Protein AF-A0A6A6XLE5-F1 (afdb_monomer_lite)

pLDDT: mean 73.12, std 19.31, range [30.42, 97.62]

Structure (mmCIF, N/CA/C/O backbone):
data_AF-A0A6A6XLE5-F1
#
_entry.id   AF-A0A6A6XLE5-F1
#
loop_
_atom_site.group_PDB
_atom_site.id
_atom_site.type_symbol
_atom_site.label_atom_id
_atom_site.label_alt_id
_atom_site.label_comp_id
_atom_site.label_asym_id
_atom_site.label_entity_id
_atom_site.label_seq_id
_atom_site.pdbx_PDB_ins_code
_atom_site.Cartn_x
_atom_site.Cartn_y
_atom_site.Cartn_z
_atom_site.occupancy
_atom_site.B_iso_or_equiv
_atom_site.auth_seq_id
_atom_site.auth_comp_id
_atom_site.auth_asym_id
_atom_site.auth_atom_id
_atom_site.pdbx_PDB_model_num
ATOM 1 N N . MET A 1 1 ? -65.596 -8.738 33.526 1.00 37.44 1 MET A N 1
ATOM 2 C CA . MET A 1 1 ? -64.181 -9.160 33.514 1.00 37.44 1 MET A CA 1
ATOM 3 C C . MET A 1 1 ? -63.540 -8.524 32.294 1.00 37.44 1 MET A C 1
ATOM 5 O O . MET A 1 1 ? -63.890 -8.897 31.185 1.00 37.44 1 MET A O 1
ATOM 9 N N . VAL A 1 2 ? -62.736 -7.480 32.497 1.00 31.92 2 VAL A N 1
ATOM 10 C CA . VAL A 1 2 ? -62.046 -6.741 31.430 1.00 31.92 2 VAL A CA 1
ATOM 11 C C . VAL A 1 2 ? -60.587 -7.181 31.478 1.00 31.92 2 VAL A C 1
ATOM 13 O O . VAL A 1 2 ? -59.931 -6.985 32.496 1.00 31.92 2 VAL A O 1
ATOM 16 N N . ASN A 1 3 ? -60.117 -7.829 30.411 1.00 31.44 3 ASN A N 1
ATOM 17 C CA . ASN A 1 3 ? -58.717 -8.211 30.245 1.00 31.44 3 ASN A CA 1
ATOM 18 C C . ASN A 1 3 ? -57.918 -6.978 29.811 1.00 31.44 3 ASN A C 1
ATOM 20 O O . ASN A 1 3 ? -58.035 -6.525 28.674 1.00 31.44 3 ASN A O 1
ATOM 24 N N . THR A 1 4 ? -57.107 -6.439 30.715 1.00 33.34 4 THR A N 1
ATOM 25 C CA . THR A 1 4 ? -56.069 -5.456 30.403 1.00 33.34 4 THR A CA 1
ATOM 26 C C . THR A 1 4 ? -54.792 -6.187 30.001 1.00 33.34 4 THR A C 1
ATOM 28 O O . THR A 1 4 ? -54.193 -6.916 30.787 1.00 33.34 4 THR A O 1
ATOM 31 N N . THR A 1 5 ? -54.379 -5.990 28.751 1.00 35.12 5 THR A N 1
ATOM 32 C CA . THR A 1 5 ? -53.092 -6.469 28.227 1.00 35.12 5 THR A CA 1
ATOM 33 C C . THR A 1 5 ? -52.010 -5.445 28.598 1.00 35.12 5 THR A C 1
ATOM 35 O O . THR A 1 5 ? -52.276 -4.248 28.455 1.00 35.12 5 THR A O 1
ATOM 38 N N . PRO A 1 6 ? -50.807 -5.834 29.062 1.00 35.38 6 PRO A N 1
ATOM 39 C CA . PRO A 1 6 ? -49.760 -4.871 29.383 1.00 35.38 6 PRO A CA 1
ATOM 40 C C . PRO A 1 6 ? -49.120 -4.331 28.098 1.00 35.38 6 PRO A C 1
ATOM 42 O O . PRO A 1 6 ? -48.602 -5.097 27.288 1.00 35.38 6 PRO A O 1
ATOM 45 N N . GLN A 1 7 ? -49.122 -3.007 27.926 1.00 30.42 7 GLN A N 1
ATOM 46 C CA . GLN A 1 7 ? -48.286 -2.327 26.936 1.00 30.42 7 GLN A CA 1
ATOM 47 C C . GLN A 1 7 ? -46.833 -2.313 27.426 1.00 30.42 7 GLN A C 1
ATOM 49 O O . GLN A 1 7 ? -46.473 -1.563 28.333 1.00 30.42 7 GLN A O 1
ATOM 54 N N . THR A 1 8 ? -45.977 -3.125 26.813 1.00 35.09 8 THR A N 1
ATOM 55 C CA . THR A 1 8 ? -44.522 -2.968 26.900 1.00 35.09 8 THR A CA 1
ATOM 56 C C . THR A 1 8 ? -44.103 -1.743 26.091 1.00 35.09 8 THR A C 1
ATOM 58 O O . THR A 1 8 ? -44.093 -1.771 24.863 1.00 35.09 8 THR A O 1
ATOM 61 N N . SER A 1 9 ? -43.770 -0.655 26.788 1.00 33.50 9 SER A N 1
ATOM 62 C CA . SER A 1 9 ? -43.110 0.517 26.209 1.00 33.50 9 SER A CA 1
ATOM 63 C C . SER A 1 9 ? -41.697 0.125 25.773 1.00 33.50 9 SER A C 1
ATOM 65 O O . SER A 1 9 ? -40.786 -0.007 26.591 1.00 33.50 9 SER A O 1
ATOM 67 N N . GLN A 1 10 ? -41.528 -0.108 24.474 1.00 35.97 10 GLN A N 1
ATOM 68 C CA . GLN A 1 10 ? -40.225 -0.261 23.845 1.00 35.97 10 GLN A CA 1
ATOM 69 C C . GLN A 1 10 ? -39.597 1.138 23.764 1.00 35.97 10 GLN A C 1
ATOM 71 O O . GLN A 1 10 ? -39.992 1.968 22.947 1.00 35.97 10 GLN A O 1
ATOM 76 N N . LYS A 1 11 ? -38.667 1.444 24.675 1.00 36.59 11 LYS A N 1
ATOM 77 C CA . LYS A 1 11 ? -37.848 2.657 24.581 1.00 36.59 11 LYS A CA 1
ATOM 78 C C . LYS A 1 11 ? -36.900 2.489 23.396 1.00 36.59 11 LYS A C 1
ATOM 80 O O . LYS A 1 11 ? -35.931 1.743 23.493 1.00 36.59 11 LYS A O 1
ATOM 85 N N . HIS A 1 12 ? -37.198 3.154 22.287 1.00 35.97 12 HIS A N 1
ATOM 86 C CA . HIS A 1 12 ? -36.245 3.313 21.197 1.00 35.97 12 HIS A CA 1
ATOM 87 C C . HIS A 1 12 ? -35.093 4.196 21.690 1.00 35.97 12 HIS A C 1
ATOM 89 O O . HIS A 1 12 ? -35.309 5.330 22.114 1.00 35.97 12 HIS A O 1
ATOM 95 N N . SER A 1 13 ? -33.877 3.652 21.699 1.00 39.62 13 SER A N 1
ATOM 96 C CA . SER A 1 13 ? -32.660 4.435 21.896 1.00 39.62 13 SER A CA 1
ATOM 97 C C . SER A 1 13 ? -32.367 5.175 20.596 1.00 39.62 13 SER A C 1
ATOM 99 O O . SER A 1 13 ? -31.976 4.560 19.608 1.00 39.62 13 SER A O 1
ATOM 101 N N . GLU A 1 14 ? -32.600 6.482 20.589 1.00 39.62 14 GLU A N 1
ATOM 102 C CA . GLU A 1 14 ? -32.252 7.369 19.482 1.00 39.62 14 GLU A CA 1
ATOM 103 C C . GLU A 1 14 ? -30.825 7.882 19.724 1.00 39.62 14 GLU A C 1
ATOM 105 O O . GLU A 1 14 ? -30.534 8.439 20.785 1.00 39.62 14 GLU A O 1
ATOM 110 N N . ALA A 1 15 ? -29.910 7.614 18.791 1.00 40.50 15 ALA A N 1
ATOM 111 C CA . ALA A 1 15 ? -28.548 8.133 18.833 1.00 40.50 15 ALA A CA 1
ATOM 112 C C . ALA A 1 15 ? -28.475 9.351 17.907 1.00 40.50 15 ALA A C 1
ATOM 114 O O . ALA A 1 15 ? -28.531 9.208 16.687 1.00 40.50 15 ALA A O 1
ATOM 115 N N . THR A 1 16 ? -28.352 10.542 18.490 1.00 40.12 16 THR A N 1
ATOM 116 C CA . THR A 1 16 ? -28.171 11.791 17.742 1.00 40.12 16 THR A CA 1
ATOM 117 C C . THR A 1 16 ? -26.710 12.208 17.841 1.00 40.12 16 THR A C 1
ATOM 119 O O . THR A 1 16 ? -26.189 12.404 18.942 1.00 40.12 16 THR A O 1
ATOM 122 N N . LEU A 1 17 ? -26.046 12.325 16.691 1.00 42.38 17 LEU A N 1
ATOM 123 C CA . LEU A 1 17 ? -24.687 12.845 16.588 1.00 42.38 17 LEU A CA 1
ATOM 124 C C . LEU A 1 17 ? -24.751 14.345 16.282 1.00 42.38 17 LEU A C 1
ATOM 126 O O . LEU A 1 17 ? -25.321 14.739 15.265 1.00 42.38 17 LEU A O 1
ATOM 130 N N . ILE A 1 18 ? -24.159 15.172 17.143 1.00 46.81 18 ILE A N 1
ATOM 131 C CA . ILE A 1 18 ? -24.043 16.619 16.921 1.00 46.81 18 ILE A CA 1
ATOM 132 C C . ILE A 1 18 ? -22.564 16.948 16.704 1.00 46.81 18 ILE A C 1
ATOM 134 O O . ILE A 1 18 ? -21.721 16.643 17.552 1.00 46.81 18 ILE A O 1
ATOM 138 N N . LEU A 1 19 ? -22.255 17.547 15.552 1.00 43.31 19 LEU A N 1
ATOM 139 C CA . LEU A 1 19 ? -20.922 18.041 15.209 1.00 43.31 19 LEU A CA 1
ATOM 140 C C . LEU A 1 19 ? -20.848 19.528 15.554 1.00 43.31 19 LEU A C 1
ATOM 142 O O . LEU A 1 19 ? -21.533 20.337 14.929 1.00 43.31 19 LEU A O 1
ATOM 146 N N . ASP A 1 20 ? -20.025 19.881 16.539 1.00 44.81 20 ASP A N 1
ATOM 147 C CA . ASP A 1 20 ? -19.757 21.278 16.879 1.00 44.81 20 ASP A CA 1
ATOM 148 C C . ASP A 1 20 ? -18.539 21.781 16.082 1.00 44.81 20 ASP A C 1
ATOM 150 O O . ASP A 1 20 ? -17.446 21.218 16.177 1.00 44.81 20 ASP A O 1
ATOM 154 N N . GLN A 1 21 ? -18.734 22.805 15.244 1.00 41.78 21 GLN A N 1
ATOM 155 C CA . GLN A 1 21 ? -17.726 23.338 14.312 1.00 41.78 21 GLN A CA 1
ATOM 156 C C . GLN A 1 21 ? -17.017 24.584 14.868 1.00 41.78 21 GLN A C 1
ATOM 158 O O . GLN A 1 21 ? -16.899 25.607 14.192 1.00 41.78 21 GLN A O 1
ATOM 163 N N . ASN A 1 22 ? -16.519 24.515 16.101 1.00 37.88 22 ASN A N 1
ATOM 164 C CA . ASN A 1 22 ? -15.822 25.639 16.724 1.00 37.88 22 ASN A CA 1
ATOM 165 C C . ASN A 1 22 ? -14.303 25.569 16.490 1.00 37.88 22 ASN A C 1
ATOM 167 O O . ASN A 1 22 ? -13.561 25.049 17.312 1.00 37.88 22 ASN A O 1
ATOM 171 N N . GLY A 1 23 ? -13.834 26.151 15.380 1.00 37.47 23 GLY A N 1
ATOM 172 C CA . GLY A 1 23 ? -12.413 26.452 15.145 1.00 37.47 23 GLY A CA 1
ATOM 173 C C . GLY A 1 23 ? -11.518 25.247 14.812 1.00 37.47 23 GLY A C 1
ATOM 174 O O . GLY A 1 23 ? -11.757 24.117 15.219 1.00 37.47 23 GLY A O 1
ATOM 175 N N . LEU A 1 24 ? -10.457 25.499 14.040 1.00 36.50 24 LEU A N 1
ATOM 176 C CA . LEU A 1 24 ? -9.549 24.495 13.455 1.00 36.50 24 LEU A CA 1
ATOM 177 C C . LEU A 1 24 ? -8.783 23.600 14.455 1.00 36.50 24 LEU A C 1
ATOM 179 O O . LEU A 1 24 ? -8.093 22.691 14.007 1.00 36.50 24 LEU A O 1
ATOM 183 N N . ALA A 1 25 ? -8.892 23.828 15.767 1.00 36.12 25 ALA A N 1
ATOM 184 C CA . ALA A 1 25 ? -8.122 23.099 16.778 1.00 36.12 25 ALA A CA 1
ATOM 185 C C . ALA A 1 25 ? -8.938 22.061 17.573 1.00 36.12 25 ALA A C 1
ATOM 187 O O . ALA A 1 25 ? -8.377 21.041 17.943 1.00 36.12 25 ALA A O 1
ATOM 188 N N . ASP A 1 26 ? -10.250 22.245 17.772 1.00 41.47 26 ASP A N 1
ATOM 189 C CA . ASP A 1 26 ? -11.024 21.428 18.722 1.00 41.47 26 ASP A CA 1
ATOM 190 C C . ASP A 1 26 ? -12.446 21.138 18.214 1.00 41.47 26 ASP A C 1
ATOM 192 O O . ASP A 1 26 ? -13.434 21.643 18.746 1.00 41.47 26 ASP A O 1
ATOM 196 N N . GLN A 1 27 ? -12.597 20.291 17.190 1.00 48.59 27 GLN A N 1
ATOM 197 C CA . GLN A 1 27 ? -13.926 19.722 16.916 1.00 48.59 27 GLN A CA 1
ATOM 198 C C . GLN A 1 27 ? -14.151 18.505 17.819 1.00 48.59 27 GLN A C 1
ATOM 200 O O . GLN A 1 27 ? -13.316 17.596 17.909 1.00 48.59 27 GLN A O 1
ATOM 205 N N . ILE A 1 28 ? -15.299 18.495 18.486 1.00 48.88 28 ILE A N 1
ATOM 206 C CA . ILE A 1 28 ? -15.730 17.446 19.406 1.00 48.88 28 ILE A CA 1
ATOM 207 C C . ILE A 1 28 ? -16.911 16.732 18.756 1.00 48.88 28 ILE A C 1
ATOM 209 O O . ILE A 1 28 ? -17.931 17.356 18.460 1.00 48.88 28 ILE A O 1
ATOM 213 N N . ALA A 1 29 ? -16.802 15.418 18.554 1.00 50.47 29 ALA A N 1
ATOM 214 C CA . ALA A 1 29 ? -17.983 14.618 18.248 1.00 50.47 29 ALA A CA 1
ATOM 215 C C . ALA A 1 29 ? -18.735 14.380 19.561 1.00 50.47 29 ALA A C 1
ATOM 217 O O . ALA A 1 29 ? -18.185 13.773 20.484 1.00 50.47 29 ALA A O 1
ATOM 218 N N . THR A 1 30 ? -19.967 14.883 19.665 1.00 50.75 30 THR A N 1
ATOM 219 C CA . THR A 1 30 ? -20.819 14.620 20.830 1.00 50.75 30 THR A CA 1
ATOM 220 C C . THR A 1 30 ? -21.793 13.508 20.479 1.00 50.75 30 THR A C 1
ATOM 222 O O . THR A 1 30 ? -22.648 13.666 19.605 1.00 50.75 30 THR A O 1
ATOM 225 N N . VAL A 1 31 ? -21.647 12.366 21.152 1.00 49.72 31 VAL A N 1
ATOM 226 C CA . VAL A 1 31 ? -22.592 11.251 21.050 1.00 49.72 31 VAL A CA 1
ATOM 227 C C . VAL A 1 31 ? -23.537 11.331 22.246 1.00 49.72 31 VAL A C 1
ATOM 229 O O . VAL A 1 31 ? -23.091 11.244 23.392 1.00 49.72 31 VAL A O 1
ATOM 232 N N . HIS A 1 32 ? -24.838 11.483 21.988 1.00 48.56 32 HIS A N 1
ATOM 233 C CA . HIS A 1 32 ? -25.862 11.390 23.026 1.00 48.56 32 HIS A CA 1
ATOM 234 C C . HIS A 1 32 ? -26.370 9.950 23.125 1.00 48.56 32 HIS A C 1
ATOM 236 O O . HIS A 1 32 ? -27.008 9.442 22.204 1.00 48.56 32 HIS A O 1
ATOM 242 N N . LEU A 1 33 ? -26.111 9.293 24.257 1.00 47.62 33 LEU A N 1
ATOM 243 C CA . LEU A 1 33 ? -26.659 7.971 24.574 1.00 47.62 33 LEU A CA 1
ATOM 244 C C . LEU A 1 33 ? -27.379 8.043 25.919 1.00 47.62 33 LEU A C 1
ATOM 246 O O . LEU A 1 33 ? -26.757 8.318 26.939 1.00 47.62 33 LEU A O 1
ATOM 250 N N . ASN A 1 34 ? -28.689 7.773 25.943 1.00 41.97 34 ASN A N 1
ATOM 251 C CA . ASN A 1 34 ? -29.486 7.688 27.177 1.00 41.97 34 ASN A CA 1
ATOM 252 C C . ASN A 1 34 ? -29.321 8.902 28.125 1.00 41.97 34 ASN A C 1
ATOM 254 O O . ASN A 1 34 ? -29.124 8.727 29.326 1.00 41.97 34 ASN A O 1
ATOM 258 N N . ASN A 1 35 ? -29.402 10.128 27.594 1.00 46.81 35 ASN A N 1
ATOM 259 C CA . ASN A 1 35 ? -29.203 11.393 28.325 1.00 46.81 35 ASN A CA 1
ATOM 260 C C . ASN A 1 35 ? -27.784 11.621 28.888 1.00 46.81 35 ASN A C 1
ATOM 262 O O . ASN A 1 35 ? -27.605 12.493 29.736 1.00 46.81 35 ASN A O 1
ATOM 266 N N . GLN A 1 36 ? -26.773 10.879 28.427 1.00 39.72 36 GLN A N 1
ATOM 267 C CA . GLN A 1 36 ? -25.367 11.188 28.691 1.00 39.72 36 GLN A CA 1
ATOM 268 C C . GLN A 1 36 ? -24.714 11.769 27.435 1.00 39.72 36 GLN A C 1
ATOM 270 O O . GLN A 1 36 ? -24.765 11.164 26.363 1.00 39.72 36 GLN A O 1
ATOM 275 N N . GLU A 1 37 ? -24.110 12.947 27.585 1.00 45.72 37 GLU A N 1
ATOM 276 C CA . GLU A 1 37 ? -23.220 13.547 26.592 1.00 45.72 37 GLU A CA 1
ATOM 277 C C . GLU A 1 37 ? -21.833 12.921 26.715 1.00 45.72 37 GLU A C 1
ATOM 279 O O . GLU A 1 37 ? -21.190 13.031 27.762 1.00 45.72 37 GLU A O 1
ATOM 284 N N . CYS A 1 38 ? -21.353 12.287 25.647 1.00 42.81 38 CYS A N 1
ATOM 285 C CA . CYS A 1 38 ? -19.961 11.871 25.554 1.00 42.81 38 CYS A CA 1
ATOM 286 C C . CYS A 1 38 ? -19.248 12.716 24.500 1.00 42.81 38 CYS A C 1
ATOM 288 O O . CYS A 1 38 ? -19.563 12.632 23.313 1.00 42.81 38 CYS A O 1
ATOM 290 N N . LYS A 1 39 ? -18.310 13.551 24.956 1.00 47.34 39 LYS A N 1
ATOM 291 C CA . LYS A 1 39 ? -17.481 14.414 24.115 1.00 47.34 39 LYS A CA 1
ATOM 292 C C . LYS A 1 39 ? -16.220 13.658 23.714 1.00 47.34 39 LYS A C 1
ATOM 294 O O . LYS A 1 39 ? -15.384 13.366 24.565 1.00 47.34 39 LYS A O 1
ATOM 299 N N . ILE A 1 40 ? -16.082 13.352 22.429 1.00 51.34 40 ILE A N 1
ATOM 300 C CA . ILE A 1 40 ? -14.862 12.773 21.867 1.00 51.34 40 ILE A CA 1
ATOM 301 C C . ILE A 1 40 ? -13.990 13.937 21.389 1.00 51.34 40 ILE A C 1
ATOM 303 O O . ILE A 1 40 ? -14.193 14.462 20.293 1.00 51.34 40 ILE A O 1
ATOM 307 N N . GLY A 1 41 ? -13.071 14.385 22.247 1.00 46.25 41 GLY A N 1
ATOM 308 C CA . GLY A 1 41 ? -11.997 15.296 21.851 1.00 46.25 41 GLY A CA 1
ATOM 309 C C . GLY A 1 41 ? -10.922 14.514 21.104 1.00 46.25 41 GLY A C 1
ATOM 310 O O . GLY A 1 41 ? -10.546 13.432 21.549 1.00 46.25 41 GLY A O 1
ATOM 311 N N . VAL A 1 42 ? -10.454 15.031 19.968 1.00 52.09 42 VAL A N 1
ATOM 312 C CA . VAL A 1 42 ? -9.350 14.426 19.213 1.00 52.09 42 VAL A CA 1
ATOM 313 C C . VAL A 1 42 ? -8.175 15.387 19.251 1.00 52.09 42 VAL A C 1
ATOM 315 O O . VAL A 1 42 ? -7.945 16.122 18.300 1.00 52.09 42 VAL A O 1
ATOM 318 N N . ASP A 1 43 ? -7.476 15.408 20.385 1.00 49.56 43 ASP A N 1
ATOM 319 C CA . ASP A 1 43 ? -6.154 16.028 20.454 1.00 49.56 43 ASP A CA 1
ATOM 320 C C . ASP A 1 43 ? -5.168 15.083 19.745 1.00 49.56 43 ASP A C 1
ATOM 322 O O . ASP A 1 43 ? -5.070 13.894 20.083 1.00 49.56 43 ASP A O 1
ATOM 326 N N . THR A 1 44 ? -4.523 15.576 18.689 1.00 46.09 44 THR A N 1
ATOM 327 C CA . THR A 1 44 ? -3.617 14.806 17.820 1.00 46.09 44 THR A CA 1
ATOM 328 C C . THR A 1 44 ? -2.174 14.807 18.333 1.00 46.09 44 THR A C 1
ATOM 330 O O . THR A 1 44 ? -1.363 13.997 17.891 1.00 46.09 44 THR A O 1
ATOM 333 N N . SER A 1 45 ? -1.850 15.653 19.317 1.00 49.47 45 SER A N 1
ATOM 334 C CA . SER A 1 45 ? -0.530 15.733 19.946 1.00 49.47 45 SER A CA 1
ATOM 335 C C . SER A 1 45 ? -0.449 14.798 21.158 1.00 49.47 45 SER A C 1
ATOM 337 O O . SER A 1 45 ? -1.019 15.051 22.216 1.00 49.47 45 SER A O 1
ATOM 339 N N . ARG A 1 46 ? 0.277 13.683 21.029 1.00 52.62 46 ARG A N 1
ATOM 340 C CA . ARG A 1 46 ? 0.334 12.641 22.071 1.00 52.62 46 ARG A CA 1
ATOM 341 C C . ARG A 1 46 ? 1.239 12.985 23.262 1.00 52.62 46 ARG A C 1
ATOM 343 O O . ARG A 1 46 ? 1.039 12.430 24.342 1.00 52.62 46 ARG A O 1
ATOM 350 N N . ASP A 1 47 ? 2.180 13.917 23.097 1.00 51.16 47 ASP A N 1
ATOM 351 C CA . ASP A 1 47 ? 3.099 14.351 24.165 1.00 51.16 47 ASP A CA 1
ATOM 352 C C . ASP A 1 47 ? 2.402 15.185 25.259 1.00 51.16 47 ASP A C 1
ATOM 354 O O . ASP A 1 47 ? 2.972 15.418 26.326 1.00 51.16 47 ASP A O 1
ATOM 358 N N . SER A 1 48 ? 1.146 15.581 25.035 1.00 48.81 48 SER A N 1
ATOM 359 C CA . SER A 1 48 ? 0.332 16.386 25.950 1.00 48.81 48 SER A CA 1
ATOM 360 C C . SER A 1 48 ? -0.851 15.644 26.573 1.00 48.81 48 SER A C 1
ATOM 362 O O . SER A 1 48 ? -1.595 16.269 27.322 1.00 48.81 48 SER A O 1
ATOM 364 N N . ILE A 1 49 ? -1.048 14.342 26.315 1.00 55.19 49 ILE A N 1
ATOM 365 C CA . ILE A 1 49 ? -2.225 13.607 26.813 1.00 55.19 49 ILE A CA 1
ATOM 366 C C . ILE A 1 49 ? -1.928 12.995 28.198 1.00 55.19 49 ILE A C 1
ATOM 368 O O . ILE A 1 49 ? -1.252 11.965 28.279 1.00 55.19 49 ILE A O 1
ATOM 372 N N . PRO A 1 50 ? -2.435 13.569 29.306 1.00 59.34 50 PRO A N 1
ATOM 373 C CA . PRO A 1 50 ? -2.203 13.028 30.641 1.00 59.34 50 PRO A CA 1
ATOM 374 C C . PRO A 1 50 ? -2.944 11.691 30.837 1.00 59.34 50 PRO A C 1
ATOM 376 O O . PRO A 1 50 ? -4.027 11.486 30.290 1.00 59.34 50 PRO A O 1
ATOM 379 N N . ASP A 1 51 ? -2.404 10.800 31.679 1.00 61.12 51 ASP A N 1
ATOM 380 C CA . ASP A 1 51 ? -3.020 9.521 32.103 1.00 61.12 51 ASP A CA 1
ATOM 381 C C . ASP A 1 51 ? -4.558 9.541 32.332 1.00 61.12 51 ASP A C 1
ATOM 383 O O . ASP A 1 51 ? -5.230 8.589 31.921 1.00 61.12 51 ASP A O 1
ATOM 387 N N . PRO A 1 52 ? -5.185 10.588 32.916 1.00 66.31 52 PRO A N 1
ATOM 388 C CA . PRO A 1 52 ? -6.649 10.694 33.015 1.00 66.31 52 PRO A CA 1
ATOM 389 C C . PRO A 1 52 ? -7.417 10.607 31.683 1.00 66.31 52 PRO A C 1
ATOM 391 O O . PRO A 1 52 ? -8.559 10.136 31.662 1.00 66.31 52 PRO A O 1
ATOM 394 N N . ALA A 1 53 ? -6.818 10.998 30.558 1.00 71.56 53 ALA A N 1
ATOM 395 C CA . ALA A 1 53 ? -7.452 10.861 29.251 1.00 71.56 53 ALA A CA 1
ATOM 396 C C . ALA A 1 53 ? -7.553 9.388 28.825 1.00 71.56 53 ALA A C 1
ATOM 398 O O . ALA A 1 53 ? -8.587 8.974 28.308 1.00 71.56 53 ALA A O 1
ATOM 399 N N . LYS A 1 54 ? -6.546 8.556 29.131 1.00 80.88 54 LYS A N 1
ATOM 400 C CA . LYS A 1 54 ? -6.573 7.109 28.847 1.00 80.88 54 LYS A CA 1
ATOM 401 C C . LYS A 1 54 ? -7.771 6.424 29.512 1.00 80.88 54 LYS A C 1
ATOM 403 O O . LYS A 1 54 ? -8.496 5.674 28.865 1.00 80.88 54 LYS A O 1
ATOM 408 N N . THR A 1 55 ? -8.026 6.726 30.785 1.00 84.19 55 THR A N 1
ATOM 409 C CA . THR A 1 55 ? -9.196 6.208 31.519 1.00 84.19 55 THR A CA 1
ATOM 410 C C . THR A 1 55 ? -10.511 6.650 30.876 1.00 84.19 55 THR A C 1
ATOM 412 O O . THR A 1 55 ? -11.465 5.871 30.795 1.00 84.19 55 THR A O 1
ATOM 415 N N . THR A 1 56 ? -10.555 7.886 30.376 1.00 86.62 56 THR A N 1
ATOM 416 C CA . THR A 1 56 ? -11.721 8.430 29.671 1.00 86.62 56 THR A CA 1
ATOM 417 C C . THR A 1 56 ? -11.987 7.662 28.373 1.00 86.62 56 THR A C 1
ATOM 419 O O . THR A 1 56 ? -13.112 7.212 28.156 1.00 86.62 56 THR A O 1
ATOM 422 N N . TYR A 1 57 ? -10.957 7.408 27.560 1.00 88.69 57 TYR A N 1
ATOM 423 C CA . TYR A 1 57 ? -11.077 6.633 26.318 1.00 88.69 57 TYR A CA 1
ATOM 424 C C . TYR A 1 57 ? -11.484 5.173 26.551 1.00 88.69 57 TYR A C 1
ATOM 426 O O . TYR A 1 57 ? -12.336 4.649 25.832 1.00 88.69 57 TYR A O 1
ATOM 434 N N . LEU A 1 58 ? -10.965 4.521 27.594 1.00 88.62 58 LEU A N 1
ATOM 435 C CA . LEU A 1 58 ? -11.382 3.161 27.957 1.00 88.62 58 LEU A CA 1
ATOM 436 C C . LEU A 1 58 ? -12.846 3.110 28.422 1.00 88.62 58 LEU A C 1
ATOM 438 O O . LEU A 1 58 ? -13.584 2.173 28.096 1.00 88.62 58 LEU A O 1
ATOM 442 N N . THR A 1 59 ? -13.291 4.138 29.146 1.00 92.00 59 THR A N 1
ATOM 443 C CA . THR A 1 59 ? -14.695 4.277 29.554 1.00 92.00 59 THR A CA 1
ATOM 444 C C . THR A 1 59 ? -15.588 4.450 28.328 1.00 92.00 59 THR A C 1
ATOM 446 O O . THR A 1 59 ? -16.536 3.683 28.149 1.00 92.00 59 THR A O 1
ATOM 449 N N . LEU A 1 60 ? -15.242 5.381 27.433 1.00 91.25 60 LEU A N 1
ATOM 450 C CA . LEU A 1 60 ? -15.920 5.578 26.149 1.00 91.25 60 LEU A CA 1
ATOM 451 C C . LEU A 1 60 ? -15.992 4.274 25.345 1.00 91.25 60 LEU A C 1
ATOM 453 O O . LEU A 1 60 ? -17.063 3.900 24.877 1.00 91.25 60 LEU A O 1
ATOM 457 N N . SER A 1 61 ? -14.884 3.544 25.240 1.00 94.12 61 SER A N 1
ATOM 458 C CA . SER A 1 61 ? -14.811 2.267 24.520 1.00 94.12 61 SER A CA 1
ATOM 459 C C . SER A 1 61 ? -15.785 1.236 25.085 1.00 94.12 61 SER A C 1
ATOM 461 O O . SER A 1 61 ? -16.491 0.565 24.336 1.00 94.12 61 SER A O 1
ATOM 463 N N . THR A 1 62 ? -15.913 1.168 26.412 1.00 95.00 62 THR A N 1
ATOM 464 C CA . THR A 1 62 ? -16.893 0.299 27.080 1.00 95.00 62 THR A CA 1
ATOM 465 C C . THR A 1 62 ? -18.332 0.688 26.734 1.00 95.00 62 THR A C 1
ATOM 467 O O . THR A 1 62 ? -19.184 -0.186 26.575 1.00 95.00 62 THR A O 1
ATOM 470 N N . HIS A 1 63 ? -18.625 1.984 26.607 1.00 95.00 63 HIS A N 1
ATOM 471 C CA . HIS A 1 63 ? -19.942 2.454 26.173 1.00 95.00 63 HIS A CA 1
ATOM 472 C C . HIS A 1 63 ? -20.207 2.139 24.702 1.00 95.00 63 HIS A C 1
ATOM 474 O O . HIS A 1 63 ? -21.278 1.622 24.387 1.00 95.00 63 HIS A O 1
ATOM 480 N N . ILE A 1 64 ? -19.229 2.385 23.829 1.00 94.75 64 ILE A N 1
ATOM 481 C CA . ILE A 1 64 ? -19.310 2.075 22.400 1.00 94.75 64 ILE A CA 1
ATOM 482 C C . ILE A 1 64 ? -19.610 0.587 22.200 1.00 94.75 64 ILE A C 1
ATOM 484 O O . ILE A 1 64 ? -20.542 0.253 21.478 1.00 94.75 64 ILE A O 1
ATOM 488 N N . LEU A 1 65 ? -18.909 -0.313 22.897 1.00 97.00 65 LEU A N 1
ATOM 489 C CA . LEU A 1 65 ? -19.099 -1.765 22.769 1.00 97.00 65 LEU A CA 1
ATOM 490 C C . LEU A 1 65 ? -20.484 -2.274 23.209 1.00 97.00 65 LEU A C 1
ATOM 492 O O . LEU A 1 65 ? -20.851 -3.395 22.864 1.00 97.00 65 LEU A O 1
ATOM 496 N N . ARG A 1 66 ? -21.272 -1.477 23.944 1.00 97.06 66 ARG A N 1
ATOM 497 C CA . ARG A 1 66 ? -22.669 -1.815 24.285 1.00 97.06 66 ARG A CA 1
ATOM 498 C C . ARG A 1 66 ? -23.649 -1.527 23.148 1.00 97.06 66 ARG A C 1
ATOM 500 O O . ARG A 1 66 ? -24.792 -1.972 23.217 1.00 97.06 66 ARG A O 1
ATOM 507 N N . LEU A 1 67 ? -23.232 -0.764 22.140 1.00 95.94 67 LEU A N 1
ATOM 508 C CA . LEU A 1 67 ? -24.042 -0.466 20.963 1.00 95.94 67 LEU A CA 1
ATOM 509 C C . LEU A 1 67 ? -24.044 -1.663 19.999 1.00 95.94 67 LEU A C 1
ATOM 511 O O . LEU A 1 67 ? -23.047 -2.389 19.951 1.00 95.94 67 LEU A O 1
ATOM 515 N N . PRO A 1 68 ? -25.106 -1.862 19.198 1.00 97.62 68 PRO A N 1
ATOM 516 C CA . PRO A 1 68 ? -25.085 -2.798 18.071 1.00 97.62 68 PRO A CA 1
ATOM 517 C C . PRO A 1 68 ? -23.938 -2.491 17.101 1.00 97.62 68 PRO A C 1
ATOM 519 O O . PRO A 1 68 ? -23.557 -1.326 16.956 1.00 97.62 68 PRO A O 1
ATOM 522 N N . ARG A 1 69 ? -23.390 -3.517 16.436 1.00 96.19 69 ARG A N 1
ATOM 523 C CA . ARG A 1 69 ? -22.198 -3.377 15.579 1.00 96.19 69 ARG A CA 1
ATOM 524 C C . ARG A 1 69 ? -22.410 -2.346 14.472 1.00 96.19 69 ARG A C 1
ATOM 526 O O . ARG A 1 69 ? -21.539 -1.521 14.242 1.00 96.19 69 ARG A O 1
ATOM 533 N N . GLU A 1 70 ? -23.599 -2.321 13.889 1.00 95.06 70 GLU A N 1
ATOM 534 C CA . GLU A 1 70 ? -23.978 -1.422 12.803 1.00 95.06 70 GLU A CA 1
ATOM 535 C C . GLU A 1 70 ? -23.888 0.050 13.231 1.00 95.06 70 GLU A C 1
ATOM 537 O O . GLU A 1 70 ? -23.430 0.902 12.475 1.00 95.06 70 GLU A O 1
ATOM 542 N N . ILE A 1 71 ? -24.272 0.358 14.475 1.00 97.19 71 ILE A N 1
ATOM 543 C CA . ILE A 1 71 ? -24.158 1.713 15.028 1.00 97.19 71 ILE A CA 1
ATOM 544 C C . ILE A 1 71 ? -22.692 2.063 15.298 1.00 97.19 71 ILE A C 1
ATOM 546 O O . ILE A 1 71 ? -22.286 3.205 15.086 1.00 97.19 71 ILE A O 1
ATOM 550 N N . ARG A 1 72 ? -21.886 1.091 15.742 1.00 97.12 72 ARG A N 1
ATOM 551 C CA . ARG A 1 72 ? -20.446 1.297 15.950 1.00 97.12 72 ARG A CA 1
ATOM 552 C C . ARG A 1 72 ? -19.740 1.611 14.636 1.00 97.12 72 ARG A C 1
ATOM 554 O O . ARG A 1 72 ? -19.011 2.594 14.586 1.00 97.12 72 ARG A O 1
ATOM 561 N N . ASP A 1 73 ? -20.034 0.867 13.572 1.00 96.06 73 ASP A N 1
ATOM 562 C CA . ASP A 1 73 ? -19.446 1.094 12.248 1.00 96.06 73 ASP A CA 1
ATOM 563 C C . ASP A 1 73 ? -19.769 2.495 11.708 1.00 96.06 73 ASP A C 1
ATOM 565 O O . ASP A 1 73 ? -18.881 3.155 11.169 1.00 96.06 73 ASP A O 1
ATOM 569 N N . LEU A 1 74 ? -20.993 2.999 11.923 1.00 95.69 74 LEU A N 1
ATOM 570 C CA . LEU A 1 74 ? -21.364 4.377 11.572 1.00 95.69 74 LEU A CA 1
ATOM 571 C C . LEU A 1 74 ? -20.555 5.419 12.358 1.00 95.69 74 LEU A C 1
ATOM 573 O O . LEU A 1 74 ? -20.084 6.398 11.779 1.00 95.69 74 LEU A O 1
ATOM 577 N N . ILE A 1 75 ? -20.364 5.207 13.665 1.00 95.31 75 ILE A N 1
ATOM 578 C CA . ILE A 1 75 ? -19.533 6.087 14.501 1.00 95.31 75 ILE A CA 1
ATOM 579 C C . ILE A 1 75 ? -18.085 6.070 14.002 1.00 95.31 75 ILE A C 1
ATOM 581 O O . ILE A 1 75 ? -17.483 7.128 13.834 1.00 95.31 75 ILE A O 1
ATOM 585 N N . TYR A 1 76 ? -17.528 4.889 13.736 1.00 95.88 76 TYR A N 1
ATOM 586 C CA . TYR A 1 76 ? -16.153 4.730 13.263 1.00 95.88 76 TYR A CA 1
ATOM 587 C C . TYR A 1 76 ? -15.952 5.384 11.895 1.00 95.88 76 TYR A C 1
ATOM 589 O O . TYR A 1 76 ? -15.002 6.143 11.711 1.00 95.88 76 TYR A O 1
ATOM 597 N N . ALA A 1 77 ? -16.880 5.179 10.958 1.00 93.62 77 ALA A N 1
ATOM 598 C CA . ALA A 1 77 ? -16.826 5.796 9.637 1.00 93.62 77 ALA A CA 1
ATOM 599 C C . ALA A 1 77 ? -16.855 7.325 9.743 1.00 93.62 77 ALA A C 1
ATOM 601 O O . ALA A 1 77 ? -16.088 8.010 9.071 1.00 93.62 77 ALA A O 1
ATOM 602 N N . GLN A 1 78 ? -17.678 7.868 10.643 1.00 91.94 78 GLN A N 1
ATOM 603 C CA . GLN A 1 78 ? -17.724 9.304 10.891 1.00 91.94 78 GLN A CA 1
ATOM 604 C C . GLN A 1 78 ? -16.409 9.850 11.462 1.00 91.94 78 GLN A C 1
ATOM 606 O O . GLN A 1 78 ? -16.003 10.954 11.100 1.00 91.94 78 GLN A O 1
ATOM 611 N N . VAL A 1 79 ? -15.737 9.096 12.339 1.00 92.19 79 VAL A N 1
ATOM 612 C CA . VAL A 1 79 ? -14.417 9.473 12.871 1.00 92.19 79 VAL A CA 1
ATOM 613 C C . VAL A 1 79 ? -13.390 9.565 11.739 1.00 92.19 79 VAL A C 1
ATOM 615 O O . VAL A 1 79 ? -12.667 10.557 11.669 1.00 92.19 79 VAL A O 1
ATOM 618 N N . PHE A 1 80 ? -13.365 8.595 10.820 1.00 90.81 80 PHE A N 1
ATOM 619 C CA . PHE A 1 80 ? -12.437 8.603 9.681 1.00 90.81 80 PHE A CA 1
ATOM 620 C C . PHE A 1 80 ? -12.772 9.628 8.590 1.00 90.81 80 PHE A C 1
ATOM 622 O O . PHE A 1 80 ? -11.864 10.084 7.904 1.00 90.81 80 PHE A O 1
ATOM 629 N N . ASN A 1 81 ? -14.038 10.026 8.453 1.00 87.06 81 ASN A N 1
ATOM 630 C CA . ASN A 1 81 ? -14.488 11.009 7.459 1.00 87.06 81 ASN A CA 1
ATOM 631 C C . ASN A 1 81 ? -14.467 12.463 7.962 1.00 87.06 81 ASN A C 1
ATOM 633 O O . ASN A 1 81 ? -14.918 13.371 7.260 1.00 87.06 81 ASN A O 1
ATOM 637 N N . ARG A 1 82 ? -13.977 12.713 9.183 1.00 84.50 82 ARG A N 1
ATOM 638 C CA . ARG A 1 82 ? -13.789 14.076 9.700 1.00 84.50 82 ARG A CA 1
ATOM 639 C C . ARG A 1 82 ? -12.779 14.841 8.835 1.00 84.50 82 ARG A C 1
ATOM 641 O O . ARG A 1 82 ? -11.905 14.232 8.253 1.00 84.50 82 ARG A O 1
ATOM 648 N N . ALA A 1 83 ? -12.873 16.168 8.751 1.00 79.19 83 ALA A N 1
ATOM 649 C CA . ALA A 1 83 ? -11.879 16.986 8.051 1.00 79.19 83 ALA A CA 1
ATOM 650 C C . ALA A 1 83 ? -10.822 17.555 9.032 1.00 79.19 83 ALA A C 1
ATOM 652 O O . ALA A 1 83 ? -11.226 18.177 10.021 1.00 79.19 83 ALA A O 1
ATOM 653 N N . PRO A 1 84 ? -9.504 17.411 8.766 1.00 77.94 84 PRO A N 1
ATOM 654 C CA . PRO A 1 84 ? -8.912 16.561 7.726 1.00 77.94 84 PRO A CA 1
ATOM 655 C C . PRO A 1 84 ? -9.097 15.062 8.048 1.00 77.94 84 PRO A C 1
ATOM 657 O O . PRO A 1 84 ? -9.148 14.722 9.232 1.00 77.94 84 PRO A O 1
ATOM 660 N N . PRO A 1 85 ? -9.209 14.176 7.037 1.00 80.06 85 PRO A N 1
ATOM 661 C CA . PRO A 1 85 ? -9.470 12.754 7.267 1.00 80.06 85 PRO A CA 1
ATOM 662 C C . PRO A 1 85 ? -8.311 12.078 7.998 1.00 80.06 85 PRO A C 1
ATOM 664 O O . PRO A 1 85 ? -7.239 11.925 7.410 1.00 80.06 85 PRO A O 1
ATOM 667 N N . PRO A 1 86 ? -8.500 11.611 9.246 1.00 82.62 86 PRO A N 1
ATOM 668 C CA . PRO A 1 86 ? -7.414 11.000 10.007 1.00 82.62 86 PRO A CA 1
ATOM 669 C C . PRO A 1 86 ? -6.996 9.634 9.447 1.00 82.62 86 PRO A C 1
ATOM 671 O O . PRO A 1 86 ? -5.998 9.072 9.888 1.00 82.62 86 PRO A O 1
ATOM 674 N N . PHE A 1 87 ? -7.733 9.064 8.480 1.00 82.69 87 PHE A N 1
ATOM 675 C CA . PHE A 1 87 ? -7.293 7.833 7.818 1.00 82.69 87 PHE A CA 1
ATOM 676 C C . PHE A 1 87 ? -5.984 8.041 7.041 1.00 82.69 87 PHE A C 1
ATOM 678 O O . PHE A 1 87 ? -5.225 7.083 6.901 1.00 82.69 87 PHE A O 1
ATOM 685 N N . PHE A 1 88 ? -5.689 9.264 6.573 1.00 82.75 88 PHE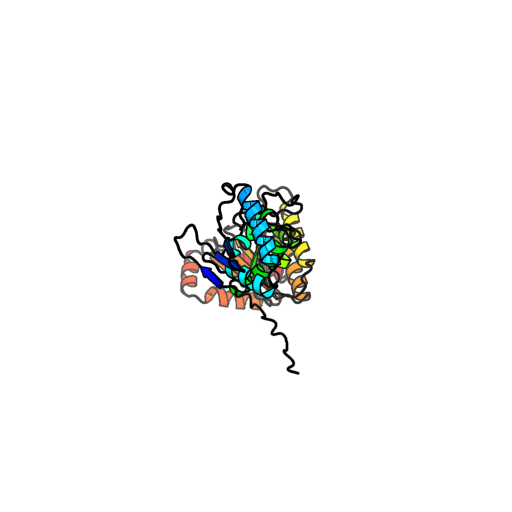 A N 1
ATOM 686 C CA . PHE A 1 88 ? -4.425 9.556 5.895 1.00 82.75 88 PHE A CA 1
ATOM 687 C C . PHE A 1 88 ? -3.225 9.338 6.816 1.00 82.75 88 PHE A C 1
ATOM 689 O O . PHE A 1 88 ? -2.242 8.762 6.368 1.00 82.75 88 PHE A O 1
ATOM 696 N N . ASP A 1 89 ? -3.339 9.669 8.105 1.00 84.94 89 ASP A N 1
ATOM 697 C CA . ASP A 1 89 ? -2.275 9.423 9.089 1.00 84.94 89 ASP A CA 1
ATOM 698 C C . ASP A 1 89 ? -2.018 7.920 9.285 1.00 84.94 89 ASP A C 1
ATOM 700 O O . ASP A 1 89 ? -0.893 7.486 9.525 1.00 84.94 89 ASP A O 1
ATOM 704 N N . VAL A 1 90 ? -3.071 7.101 9.164 1.00 85.75 90 VAL A N 1
ATOM 705 C CA . VAL A 1 90 ? -2.982 5.631 9.236 1.00 85.75 90 VAL A CA 1
ATOM 706 C C . VAL A 1 90 ? -2.355 5.049 7.969 1.00 85.75 90 VAL A C 1
ATOM 708 O O . VAL A 1 90 ? -1.645 4.044 8.029 1.00 85.75 90 VAL A O 1
ATOM 711 N N . PHE A 1 91 ? -2.638 5.661 6.822 1.00 83.06 91 PHE A N 1
ATOM 712 C CA . PHE A 1 91 ? -2.215 5.179 5.517 1.00 83.06 91 PHE A CA 1
ATOM 713 C C . PHE A 1 91 ? -0.775 5.598 5.172 1.00 83.06 91 PHE A C 1
ATOM 715 O O . PHE A 1 91 ? 0.038 4.738 4.826 1.00 83.06 91 PHE A O 1
ATOM 722 N N . TRP A 1 92 ? -0.460 6.890 5.312 1.00 78.38 92 TRP A N 1
ATOM 723 C CA . TRP A 1 92 ? 0.859 7.508 5.136 1.00 78.38 92 TRP A CA 1
ATOM 724 C C . TRP A 1 92 ? 1.381 8.010 6.487 1.00 78.38 92 TRP A C 1
ATOM 726 O O . TRP A 1 92 ? 1.433 9.216 6.732 1.00 78.38 92 TRP A O 1
ATOM 736 N N . PRO A 1 93 ? 1.790 7.105 7.388 1.00 70.94 93 PRO A N 1
ATOM 737 C CA . PRO A 1 93 ? 2.449 7.531 8.612 1.00 70.94 93 PRO A CA 1
ATOM 738 C C . PRO A 1 93 ? 3.723 8.312 8.262 1.00 70.94 93 PRO A C 1
ATOM 740 O O . PRO A 1 93 ? 4.633 7.765 7.631 1.00 70.94 93 PRO A O 1
ATOM 743 N N . GLU A 1 94 ? 3.850 9.549 8.753 1.00 62.66 94 GLU A N 1
ATOM 744 C CA . GLU A 1 94 ? 5.096 10.335 8.649 1.00 62.66 94 GLU A CA 1
ATOM 745 C C . GLU A 1 94 ? 6.325 9.532 9.127 1.00 62.66 94 GLU A C 1
ATOM 747 O O . GLU A 1 94 ? 7.446 9.725 8.658 1.00 62.66 94 GLU A O 1
ATOM 752 N N . PHE A 1 95 ? 6.103 8.567 10.028 1.00 59.78 95 PHE A N 1
ATOM 753 C CA . PHE A 1 95 ? 7.129 7.725 10.634 1.00 59.78 95 PHE A CA 1
ATOM 754 C C . PHE A 1 95 ? 6.923 6.223 10.380 1.00 59.78 95 PHE A C 1
ATOM 756 O O . PHE A 1 95 ? 7.228 5.410 11.248 1.00 59.78 95 PHE A O 1
ATOM 763 N N . GLY A 1 96 ? 6.454 5.812 9.194 1.00 58.25 96 GLY A N 1
ATOM 764 C CA . GLY A 1 96 ? 6.199 4.392 8.868 1.00 58.25 96 GLY A CA 1
ATOM 765 C C . GLY A 1 96 ? 7.386 3.429 9.058 1.00 58.25 96 GLY A C 1
ATOM 766 O O . GLY A 1 96 ? 7.194 2.225 9.234 1.00 58.25 96 GLY A O 1
ATOM 767 N N . HIS A 1 97 ? 8.615 3.950 9.107 1.00 56.34 97 HIS A N 1
ATOM 768 C CA . HIS A 1 97 ? 9.842 3.194 9.384 1.00 56.34 97 HIS A CA 1
ATOM 769 C C . HIS A 1 97 ? 9.921 2.618 10.814 1.00 56.34 97 HIS A C 1
ATOM 771 O O . HIS A 1 97 ? 10.756 1.755 11.078 1.00 56.34 97 HIS A O 1
ATOM 777 N N . VAL A 1 98 ? 9.060 3.049 11.744 1.00 61.16 98 VAL A N 1
ATOM 778 C CA . VAL A 1 98 ? 9.035 2.537 13.132 1.00 61.16 98 VAL A CA 1
ATOM 779 C C . VAL A 1 98 ? 8.233 1.240 13.301 1.00 61.16 98 VAL A C 1
ATOM 781 O O . VAL A 1 98 ? 8.176 0.679 14.400 1.00 61.16 98 VAL A O 1
ATOM 784 N N . TRP A 1 99 ? 7.606 0.743 12.234 1.00 72.50 99 TRP A N 1
ATOM 785 C CA . TRP A 1 99 ? 6.791 -0.473 12.248 1.00 72.50 99 TRP A CA 1
ATOM 786 C C . TRP A 1 99 ? 7.638 -1.709 11.961 1.00 72.50 99 TRP A C 1
ATOM 788 O O . TRP A 1 99 ? 7.545 -2.336 10.908 1.00 72.50 99 TRP A O 1
ATOM 798 N N . LEU A 1 100 ? 8.499 -2.047 12.918 1.00 70.69 100 LEU A N 1
ATOM 799 C CA . LEU A 1 100 ? 9.400 -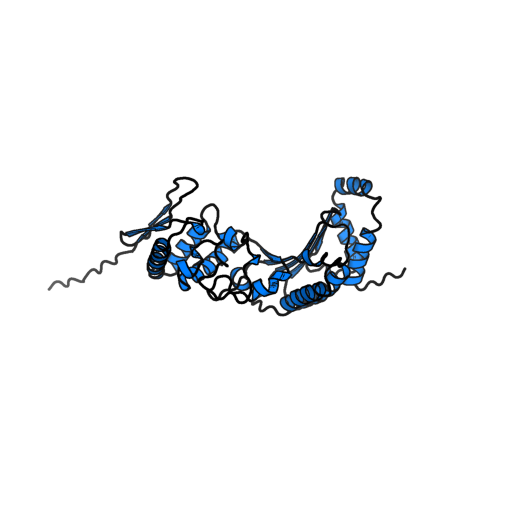3.190 12.820 1.00 70.69 100 LEU A CA 1
ATOM 800 C C . LEU A 1 100 ? 8.725 -4.493 13.288 1.00 70.69 100 LEU A C 1
ATOM 802 O O . LEU A 1 100 ? 7.938 -4.479 14.242 1.00 70.69 100 LEU A O 1
ATOM 806 N N . PRO A 1 101 ? 9.067 -5.646 12.679 1.00 70.44 101 PRO A N 1
ATOM 807 C CA . PRO A 1 101 ? 8.705 -6.948 13.226 1.00 70.44 101 PRO A CA 1
ATOM 808 C C . PRO A 1 101 ? 9.258 -7.101 14.652 1.00 70.44 101 PRO A C 1
ATOM 810 O O . PRO A 1 101 ? 10.424 -6.803 14.899 1.00 70.44 101 PRO A O 1
ATOM 813 N N . GLY A 1 102 ? 8.440 -7.593 15.586 1.00 69.94 102 GLY A N 1
ATOM 814 C CA . GLY A 1 102 ? 8.891 -7.897 16.952 1.00 69.94 102 GLY A CA 1
ATOM 815 C C . GLY A 1 102 ? 8.819 -6.742 17.954 1.00 69.94 102 GLY A C 1
ATOM 816 O O . GLY A 1 102 ? 9.475 -6.800 18.993 1.00 69.94 102 GLY A O 1
ATOM 817 N N . CYS A 1 103 ? 8.018 -5.707 17.688 1.00 77.88 103 CYS A N 1
ATOM 818 C CA . CYS A 1 103 ? 7.674 -4.725 18.715 1.00 77.88 103 CYS A CA 1
ATOM 819 C C . CYS A 1 103 ? 7.099 -5.433 19.970 1.00 77.88 103 CYS A C 1
ATOM 821 O O . CYS A 1 103 ? 6.225 -6.293 19.821 1.00 77.88 103 CYS A O 1
ATOM 823 N N . PRO A 1 104 ? 7.541 -5.078 21.199 1.00 73.12 104 PRO A N 1
ATOM 824 C CA . PRO A 1 104 ? 7.121 -5.739 22.446 1.00 73.12 104 PRO A CA 1
ATOM 825 C C . PRO A 1 104 ? 5.629 -5.567 22.767 1.00 73.12 104 PRO A C 1
ATOM 827 O O . PRO A 1 104 ? 5.120 -6.175 23.708 1.00 73.12 104 PRO A O 1
ATOM 830 N N . GLY A 1 105 ? 4.927 -4.754 21.980 1.00 73.44 105 GLY A N 1
ATOM 831 C CA . GLY A 1 105 ? 3.523 -4.466 22.154 1.00 73.44 105 GLY A CA 1
ATOM 832 C C . GLY A 1 105 ? 3.261 -3.310 23.120 1.00 73.44 105 GLY A C 1
ATOM 833 O O . GLY A 1 105 ? 4.183 -2.640 23.588 1.00 73.44 105 GLY A O 1
ATOM 834 N N . PRO A 1 106 ? 1.981 -3.035 23.391 1.00 73.44 106 PRO A N 1
ATOM 835 C CA . PRO A 1 106 ? 1.538 -1.910 24.200 1.00 73.44 106 PRO A CA 1
ATOM 836 C C . PRO A 1 106 ? 2.028 -2.020 25.668 1.00 73.44 106 PRO A C 1
ATOM 838 O O . PRO A 1 106 ? 1.833 -3.077 26.271 1.00 73.44 106 PRO A O 1
ATOM 841 N N . PRO A 1 107 ? 2.611 -0.965 26.281 1.00 72.25 107 PRO A N 1
ATOM 842 C CA . PRO A 1 107 ? 2.878 0.356 25.715 1.00 72.25 107 PRO A CA 1
ATOM 843 C C . PRO A 1 107 ? 4.133 0.368 24.825 1.00 72.25 107 PRO A C 1
ATOM 845 O O . PRO A 1 107 ? 5.242 0.115 25.289 1.00 72.25 107 PRO A O 1
ATOM 848 N N . CYS A 1 108 ? 3.962 0.749 23.558 1.00 75.25 108 CYS A N 1
ATOM 849 C CA . CYS A 1 108 ? 5.044 0.953 22.597 1.00 75.25 108 CYS A CA 1
ATOM 850 C C . CYS A 1 108 ? 5.052 2.402 22.094 1.00 75.25 108 CYS A C 1
ATOM 852 O O . CYS A 1 108 ? 4.086 3.151 22.264 1.00 75.25 108 CYS A O 1
ATOM 854 N N . THR A 1 109 ? 6.140 2.800 21.440 1.00 75.44 109 THR A N 1
ATOM 855 C CA . THR A 1 109 ? 6.227 4.096 20.754 1.00 75.44 109 THR A CA 1
ATOM 856 C C . THR A 1 109 ? 5.814 4.023 19.282 1.00 75.44 109 THR A C 1
ATOM 858 O O . THR A 1 109 ? 5.630 5.066 18.660 1.00 75.44 109 THR A O 1
ATOM 861 N N . CYS A 1 110 ? 5.607 2.816 18.741 1.00 74.69 110 CYS A N 1
ATOM 862 C CA . CYS A 1 110 ? 5.347 2.572 17.320 1.00 74.69 110 CYS A CA 1
ATOM 863 C C . CYS A 1 110 ? 4.076 3.250 16.792 1.00 74.69 110 CYS A C 1
ATOM 865 O O . CYS A 1 110 ? 3.987 3.510 15.599 1.00 74.69 110 CYS A O 1
ATOM 867 N N . LEU A 1 111 ? 3.113 3.547 17.667 1.00 81.00 111 LEU A N 1
ATOM 868 C CA . LEU A 1 111 ? 1.836 4.167 17.305 1.00 81.00 111 LEU A CA 1
ATOM 869 C C . LEU A 1 111 ? 1.741 5.641 17.713 1.00 81.00 111 LEU A C 1
ATOM 871 O O . LEU A 1 111 ? 0.665 6.227 17.650 1.00 81.00 111 LEU A O 1
ATOM 875 N N . ARG A 1 112 ? 2.833 6.260 18.188 1.00 77.88 112 ARG A N 1
ATOM 876 C CA . ARG A 1 112 ? 2.758 7.619 18.755 1.00 77.88 112 ARG A CA 1
ATOM 877 C C . ARG A 1 112 ? 2.308 8.689 17.767 1.00 77.88 112 ARG A C 1
ATOM 879 O O . ARG A 1 112 ? 1.676 9.642 18.197 1.00 77.88 112 ARG A O 1
ATOM 886 N N . HIS A 1 113 ? 2.627 8.499 16.494 1.00 77.31 113 HIS A N 1
ATOM 887 C CA . HIS A 1 113 ? 2.267 9.387 15.392 1.00 77.31 113 HIS A CA 1
ATOM 888 C C . HIS A 1 113 ? 0.876 9.090 14.811 1.00 77.31 113 HIS A C 1
ATOM 890 O O . HIS A 1 113 ? 0.461 9.750 13.870 1.00 77.31 113 HIS A O 1
ATOM 896 N N . LEU A 1 114 ? 0.174 8.077 15.330 1.00 84.81 114 LEU A N 1
ATOM 897 C CA . LEU A 1 114 ? -1.139 7.680 14.843 1.00 84.81 114 LEU A CA 1
ATOM 898 C C . LEU A 1 114 ? -2.268 8.203 15.736 1.00 84.81 114 LEU A C 1
ATOM 900 O O . LEU A 1 114 ? -2.057 8.415 16.938 1.00 84.81 114 LEU A O 1
ATOM 904 N N . PRO A 1 115 ? -3.495 8.320 15.194 1.00 87.50 115 PRO A N 1
ATOM 905 C CA . PRO A 1 115 ? -4.657 8.678 15.989 1.00 87.50 115 PRO A CA 1
ATOM 906 C C . PRO A 1 115 ? -4.857 7.731 17.180 1.00 87.50 115 PRO A C 1
ATOM 908 O O . PRO A 1 115 ? -4.840 6.507 17.048 1.00 87.50 115 PRO A O 1
ATOM 911 N N . HIS A 1 116 ? -5.107 8.291 18.364 1.00 87.19 116 HIS A N 1
ATOM 912 C CA . HIS A 1 116 ? -5.248 7.511 19.602 1.00 87.19 116 HIS A CA 1
ATOM 913 C C . HIS A 1 116 ? -6.378 6.470 19.535 1.00 87.19 116 HIS A C 1
ATOM 915 O O . HIS A 1 116 ? -6.336 5.470 20.250 1.00 87.19 116 HIS A O 1
ATOM 921 N N . PHE A 1 117 ? -7.383 6.674 18.677 1.00 90.25 117 PHE A N 1
ATOM 922 C CA . PHE A 1 117 ? -8.524 5.772 18.573 1.00 90.25 117 PHE A CA 1
ATOM 923 C C . PHE A 1 117 ? -8.205 4.426 17.891 1.00 90.25 117 PHE A C 1
ATOM 925 O O . PHE A 1 117 ? -8.995 3.491 18.009 1.00 90.25 117 PHE A O 1
ATOM 932 N N . ILE A 1 118 ? -7.046 4.298 17.234 1.00 91.38 118 ILE A N 1
ATOM 933 C CA . ILE A 1 118 ? -6.525 3.012 16.735 1.00 91.38 118 ILE A CA 1
ATOM 934 C C . ILE A 1 118 ? -5.439 2.412 17.639 1.00 91.38 118 ILE A C 1
ATOM 936 O O . ILE A 1 118 ? -4.902 1.349 17.340 1.00 91.38 118 ILE A O 1
ATOM 940 N N . ASP A 1 119 ? -5.124 3.051 18.770 1.00 90.56 119 ASP A N 1
ATOM 941 C CA . ASP A 1 119 ? -4.171 2.519 19.738 1.00 90.56 119 ASP A CA 1
ATOM 942 C C . ASP A 1 119 ? -4.882 1.658 20.793 1.00 90.56 119 ASP A C 1
ATOM 944 O O . ASP A 1 119 ? -5.699 2.131 21.594 1.00 90.56 119 ASP A O 1
ATOM 948 N N . ALA A 1 120 ? -4.516 0.376 20.843 1.00 90.69 120 ALA A N 1
ATOM 949 C CA . ALA A 1 120 ? -5.074 -0.584 21.790 1.00 90.69 120 ALA A CA 1
ATOM 950 C C . ALA A 1 120 ? -4.859 -0.201 23.271 1.00 90.69 120 ALA A C 1
ATOM 952 O O . ALA A 1 120 ? -5.630 -0.646 24.121 1.00 90.69 120 ALA A O 1
ATOM 953 N N . ASN A 1 121 ? -3.862 0.629 23.607 1.00 87.38 121 ASN A N 1
ATOM 954 C CA . ASN A 1 121 ? -3.691 1.163 24.963 1.00 87.38 121 ASN A CA 1
ATOM 955 C C . ASN A 1 121 ? -4.809 2.125 25.369 1.00 87.38 121 ASN A C 1
ATOM 957 O O . ASN A 1 121 ? -5.086 2.239 26.562 1.00 87.38 121 ASN A O 1
ATOM 961 N N . TYR A 1 122 ? -5.385 2.857 24.414 1.00 88.94 122 TYR A N 1
ATOM 962 C CA . TYR A 1 122 ? -6.355 3.921 24.675 1.00 88.94 122 TYR A CA 1
ATOM 963 C C . TYR A 1 122 ? -7.781 3.403 24.541 1.00 88.94 122 TYR A C 1
ATOM 965 O O . TYR A 1 122 ? -8.588 3.600 25.446 1.00 88.94 122 TYR A O 1
ATOM 973 N N . MET A 1 123 ? -8.080 2.693 23.451 1.00 91.69 123 MET A N 1
ATOM 974 C CA . MET A 1 123 ? -9.442 2.218 23.172 1.00 91.69 123 MET A CA 1
ATOM 975 C C . MET A 1 123 ? -9.685 0.758 23.576 1.00 91.69 123 MET A C 1
ATOM 977 O O . MET A 1 123 ? -10.810 0.261 23.556 1.00 91.69 123 MET A O 1
ATOM 981 N N . GLY A 1 124 ? -8.629 0.035 23.947 1.00 92.62 124 GLY A N 1
ATOM 982 C CA . GLY A 1 124 ? -8.687 -1.414 24.089 1.00 92.62 124 GLY A CA 1
ATOM 983 C C . GLY A 1 124 ? -8.631 -2.128 22.736 1.00 92.62 124 GLY A C 1
ATOM 984 O O . GLY A 1 124 ? -8.991 -1.593 21.687 1.00 92.62 124 GLY A O 1
ATOM 985 N N . ARG A 1 125 ? -8.165 -3.382 22.767 1.00 94.06 125 ARG A N 1
ATOM 986 C CA . ARG A 1 125 ? -7.867 -4.166 21.558 1.00 94.06 125 ARG A CA 1
ATOM 987 C C . ARG A 1 125 ? -9.074 -4.346 20.636 1.00 94.06 125 ARG A C 1
ATOM 989 O O . ARG A 1 125 ? -8.908 -4.270 19.426 1.00 94.06 125 ARG A O 1
ATOM 996 N N . GLN A 1 126 ? -10.262 -4.592 21.196 1.00 96.00 126 GLN A N 1
ATOM 997 C CA . GLN A 1 126 ? -11.460 -4.814 20.386 1.00 96.00 126 GLN A CA 1
ATOM 998 C C . GLN A 1 126 ? -11.819 -3.557 19.591 1.00 96.00 126 GLN A C 1
ATOM 1000 O O . GLN A 1 126 ? -11.827 -3.620 18.372 1.00 96.00 126 GLN A O 1
ATOM 1005 N N . VAL A 1 127 ? -12.042 -2.415 20.251 1.00 96.69 127 VAL A N 1
ATOM 1006 C CA . VAL A 1 127 ? -12.443 -1.178 19.558 1.00 96.69 127 VAL A CA 1
ATOM 1007 C C . VAL A 1 127 ? -11.381 -0.713 18.566 1.00 96.69 127 VAL A C 1
ATOM 1009 O O . VAL A 1 127 ? -11.735 -0.344 17.454 1.00 96.69 127 VAL A O 1
ATOM 1012 N N . ALA A 1 128 ? -10.093 -0.787 18.918 1.00 95.75 128 ALA A N 1
ATOM 1013 C CA . ALA A 1 128 ? -9.016 -0.447 17.988 1.00 95.75 128 ALA A CA 1
ATOM 1014 C C . ALA A 1 128 ? -9.042 -1.333 16.725 1.00 95.75 128 ALA A C 1
ATOM 1016 O O . ALA A 1 128 ? -8.866 -0.833 15.616 1.00 95.75 128 ALA A O 1
ATOM 1017 N N . ARG A 1 129 ? -9.329 -2.635 16.872 1.00 96.88 129 ARG A N 1
ATOM 1018 C CA . ARG A 1 129 ? -9.509 -3.541 15.732 1.00 96.88 129 ARG A CA 1
ATOM 1019 C C . ARG A 1 129 ? -10.733 -3.176 14.894 1.00 96.88 129 ARG A C 1
ATOM 1021 O O . ARG A 1 129 ? -10.605 -3.085 13.681 1.00 96.88 129 ARG A O 1
ATOM 1028 N N . GLU A 1 130 ? -11.889 -2.949 15.521 1.00 97.50 130 GLU A N 1
ATOM 1029 C CA . GLU A 1 130 ? -13.114 -2.581 14.794 1.00 97.50 130 GLU A CA 1
ATOM 1030 C C . GLU A 1 130 ? -12.943 -1.239 14.052 1.00 97.50 130 GLU A C 1
ATOM 1032 O O . GLU A 1 130 ? -13.375 -1.108 12.911 1.00 97.50 130 GLU A O 1
ATOM 1037 N N . MET A 1 131 ? -12.225 -0.275 14.642 1.00 96.69 131 MET A N 1
ATOM 1038 C CA . MET A 1 131 ? -11.834 0.972 13.972 1.00 96.69 131 MET A CA 1
ATOM 1039 C C . MET A 1 131 ? -10.987 0.705 12.723 1.00 96.69 131 MET A C 1
ATOM 1041 O O . MET A 1 131 ? -11.245 1.289 11.678 1.00 96.69 131 MET A O 1
ATOM 1045 N N . LEU A 1 132 ? -9.993 -0.183 12.791 1.00 96.25 132 LEU A N 1
ATOM 1046 C CA . LEU A 1 132 ? -9.164 -0.526 11.630 1.00 96.25 132 LEU A CA 1
ATOM 1047 C C . LEU A 1 132 ? -9.961 -1.258 10.536 1.00 96.25 132 LEU A C 1
ATOM 1049 O O . LEU A 1 132 ? -9.782 -0.972 9.355 1.00 96.25 132 LEU A O 1
ATOM 1053 N N . GLU A 1 133 ? -10.906 -2.126 10.904 1.00 96.25 133 GLU A N 1
ATOM 1054 C CA . GLU A 1 133 ? -11.849 -2.739 9.953 1.00 96.25 133 GLU A CA 1
ATOM 1055 C C . GLU A 1 133 ? -12.697 -1.677 9.229 1.00 96.25 133 GLU A C 1
ATOM 1057 O O . GLU A 1 133 ? -12.904 -1.753 8.015 1.00 96.25 133 GLU A O 1
ATOM 1062 N N . THR A 1 134 ? -13.144 -0.640 9.942 1.00 95.88 134 THR A N 1
ATOM 1063 C CA . THR A 1 134 ? -13.844 0.484 9.311 1.00 95.88 134 THR A CA 1
ATOM 1064 C C . THR A 1 134 ? -12.905 1.350 8.472 1.00 95.88 134 THR A C 1
ATOM 1066 O O . THR A 1 134 ? -13.286 1.756 7.376 1.00 95.88 134 THR A O 1
ATOM 1069 N N . CYS A 1 135 ? -11.667 1.579 8.923 1.00 94.56 135 CYS A N 1
ATOM 1070 C CA . CYS A 1 135 ? -10.630 2.285 8.164 1.00 94.56 135 CYS A CA 1
ATOM 1071 C C . CYS A 1 135 ? -10.428 1.647 6.789 1.00 94.56 135 CYS A C 1
ATOM 1073 O O . CYS A 1 135 ? -10.434 2.355 5.790 1.00 94.56 135 CYS A O 1
ATOM 1075 N N . LYS A 1 136 ? -10.350 0.311 6.726 1.00 93.69 136 LYS A N 1
ATOM 1076 C CA . LYS A 1 136 ? -10.275 -0.448 5.470 1.00 93.69 136 LYS A CA 1
ATOM 1077 C C . LYS A 1 136 ? -11.401 -0.074 4.499 1.00 93.69 136 LYS A C 1
ATOM 1079 O O . LYS A 1 136 ? -11.141 0.234 3.341 1.00 93.69 136 LYS A O 1
ATOM 1084 N N . THR A 1 137 ? -12.640 -0.044 4.990 1.00 93.25 137 THR A N 1
ATOM 1085 C CA . THR A 1 137 ? -13.828 0.286 4.180 1.00 93.25 137 THR A CA 1
ATOM 1086 C C . THR A 1 137 ? -13.831 1.748 3.723 1.00 93.25 137 THR A C 1
ATOM 1088 O O . THR A 1 137 ? -14.253 2.060 2.610 1.00 93.25 137 THR A O 1
ATOM 1091 N N . VAL A 1 138 ? -13.363 2.662 4.574 1.00 91.94 138 VAL A N 1
ATOM 1092 C CA . VAL A 1 138 ? -13.266 4.088 4.244 1.00 91.94 138 VAL A CA 1
ATOM 1093 C C . VAL A 1 138 ? -12.142 4.333 3.237 1.00 91.94 138 VAL A C 1
ATOM 1095 O O . VAL A 1 138 ? -12.362 5.012 2.242 1.00 91.94 138 VAL A O 1
ATOM 1098 N N . ALA A 1 139 ? -10.970 3.725 3.429 1.00 90.75 139 ALA A N 1
ATOM 1099 C CA . ALA A 1 139 ? -9.807 3.892 2.561 1.00 90.75 139 ALA A CA 1
ATOM 1100 C C . ALA A 1 139 ? -10.127 3.560 1.097 1.00 90.75 139 ALA A C 1
ATOM 1102 O O . ALA A 1 139 ? -9.776 4.335 0.214 1.00 90.75 139 ALA A O 1
ATOM 1103 N N . THR A 1 140 ? -10.885 2.487 0.834 1.00 90.94 140 THR A N 1
ATOM 1104 C CA . THR A 1 140 ? -11.299 2.101 -0.532 1.00 90.94 140 THR A CA 1
ATOM 1105 C C . THR A 1 140 ? -12.197 3.123 -1.242 1.00 90.94 140 THR A C 1
ATOM 1107 O O . THR A 1 140 ? -12.404 3.023 -2.446 1.00 90.94 140 THR A O 1
ATOM 1110 N N . GLN A 1 141 ? -12.754 4.103 -0.523 1.00 91.00 141 GLN A N 1
ATOM 1111 C CA . GLN A 1 141 ? -13.545 5.187 -1.122 1.00 91.00 141 GLN A CA 1
ATOM 1112 C C . GLN A 1 141 ? -12.664 6.325 -1.648 1.00 91.00 141 GLN A C 1
ATOM 1114 O O . GLN A 1 141 ? -13.104 7.094 -2.500 1.00 91.00 141 GLN A O 1
ATOM 1119 N N . TYR A 1 142 ? -11.442 6.441 -1.126 1.00 89.06 142 TYR A N 1
ATOM 1120 C CA . TYR A 1 142 ? -10.531 7.549 -1.406 1.00 89.06 142 TYR A CA 1
ATOM 1121 C C . TYR A 1 142 ? -9.280 7.119 -2.163 1.00 89.06 142 TYR A C 1
ATOM 1123 O O . TYR A 1 142 ? -8.672 7.942 -2.843 1.00 89.06 142 TYR A O 1
ATOM 1131 N N . LEU A 1 143 ? -8.883 5.856 -2.026 1.00 90.81 143 LEU A N 1
ATOM 1132 C CA . LEU A 1 143 ? -7.604 5.338 -2.483 1.00 90.81 143 LEU A CA 1
ATOM 1133 C C . LEU A 1 143 ? -7.820 4.139 -3.395 1.00 90.81 143 LEU A C 1
ATOM 1135 O O . LEU A 1 143 ? -8.749 3.353 -3.209 1.00 90.81 143 LEU A O 1
ATOM 1139 N N . ILE A 1 144 ? -6.938 4.022 -4.381 1.00 91.62 144 ILE A N 1
ATOM 1140 C CA . ILE A 1 144 ? -6.943 2.934 -5.362 1.00 91.62 144 ILE A CA 1
ATOM 1141 C C . ILE A 1 144 ? -5.818 1.955 -5.039 1.00 91.62 144 ILE A C 1
ATOM 1143 O O . ILE A 1 144 ? -6.017 0.743 -5.092 1.00 91.62 144 ILE A O 1
ATOM 1147 N N . ASP A 1 145 ? -4.655 2.477 -4.658 1.00 92.94 145 ASP A N 1
ATOM 1148 C CA . ASP A 1 145 ? -3.457 1.707 -4.372 1.00 92.94 145 ASP A CA 1
ATOM 1149 C C . ASP A 1 145 ? -2.899 1.985 -2.970 1.00 92.94 145 ASP A C 1
ATOM 1151 O O . ASP A 1 145 ? -3.329 2.907 -2.281 1.00 92.94 145 ASP A O 1
ATOM 1155 N N . TYR A 1 146 ? -1.973 1.126 -2.538 1.00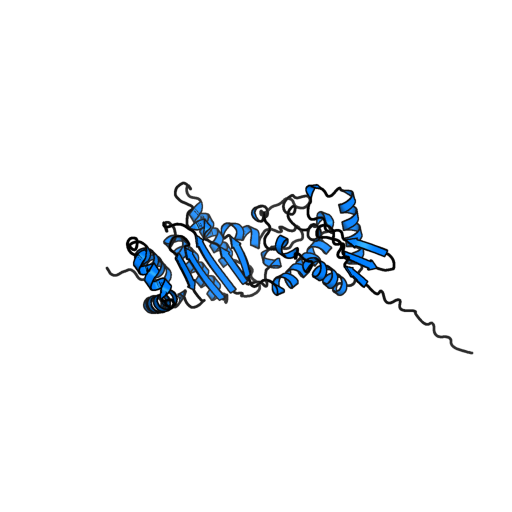 92.88 146 TYR A N 1
ATOM 1156 C CA . TYR A 1 146 ? -1.116 1.267 -1.366 1.00 92.88 146 TYR A CA 1
ATOM 1157 C C . TYR A 1 146 ? 0.344 1.127 -1.786 1.00 92.88 146 TYR A C 1
ATOM 1159 O O . TYR A 1 146 ? 0.723 0.112 -2.373 1.00 92.88 146 TYR A O 1
ATOM 1167 N N . VAL A 1 147 ? 1.168 2.117 -1.445 1.00 92.38 147 VAL A N 1
ATOM 1168 C CA . VAL A 1 147 ? 2.595 2.141 -1.788 1.00 92.38 147 VAL A CA 1
ATOM 1169 C C . VAL A 1 147 ? 3.431 1.580 -0.638 1.00 92.38 147 VAL A C 1
ATOM 1171 O O . VAL A 1 147 ? 3.271 1.972 0.518 1.00 92.38 147 VAL A O 1
ATOM 1174 N N . VAL A 1 148 ? 4.345 0.661 -0.946 1.00 91.12 148 VAL A N 1
ATOM 1175 C CA . VAL A 1 148 ? 5.288 0.086 0.016 1.00 91.12 148 VAL A CA 1
ATOM 1176 C C . VAL A 1 148 ? 6.693 0.024 -0.578 1.00 91.12 148 VAL A C 1
ATOM 1178 O O . VAL A 1 148 ? 6.893 -0.501 -1.668 1.00 91.12 148 VAL A O 1
ATOM 1181 N N . GLY A 1 149 ? 7.690 0.511 0.160 1.00 89.75 149 GLY A N 1
ATOM 1182 C CA . GLY A 1 149 ? 9.092 0.318 -0.214 1.00 89.75 149 GLY A CA 1
ATOM 1183 C C . GLY A 1 149 ? 9.474 -1.162 -0.170 1.00 89.75 149 GLY A C 1
ATOM 1184 O O . GLY A 1 149 ? 9.069 -1.882 0.747 1.00 89.75 149 GLY A O 1
ATOM 1185 N N . GLY A 1 150 ? 10.268 -1.635 -1.128 1.00 88.81 150 GLY A N 1
ATOM 1186 C CA . GLY A 1 150 ? 10.644 -3.044 -1.221 1.00 88.81 150 GLY A CA 1
ATOM 1187 C C . GLY A 1 150 ? 11.365 -3.551 0.036 1.00 88.81 150 GLY A C 1
ATOM 1188 O O . GLY A 1 150 ? 11.064 -4.652 0.501 1.00 88.81 150 GLY A O 1
ATOM 1189 N N . SER A 1 151 ? 12.199 -2.729 0.690 1.00 85.44 151 SER A N 1
ATOM 1190 C CA . SER A 1 151 ? 12.814 -3.078 1.987 1.00 85.44 151 SER A CA 1
ATOM 1191 C C . SER A 1 151 ? 11.803 -3.253 3.128 1.00 85.44 151 SER A C 1
ATOM 1193 O O . SER A 1 151 ? 12.084 -3.921 4.125 1.00 85.44 151 SER A O 1
ATOM 1195 N N . GLN A 1 152 ? 10.599 -2.692 2.993 1.00 87.00 152 GLN A N 1
ATOM 1196 C CA . GLN A 1 152 ? 9.546 -2.738 4.005 1.00 87.00 152 GLN A CA 1
ATOM 1197 C C . GLN A 1 152 ? 8.554 -3.887 3.806 1.00 87.00 152 GLN A C 1
ATOM 1199 O O . GLN A 1 152 ? 7.699 -4.089 4.676 1.00 87.00 152 GLN A O 1
ATOM 1204 N N . LEU A 1 153 ? 8.652 -4.662 2.718 1.00 88.69 153 LEU A N 1
ATOM 1205 C CA . LEU A 1 153 ? 7.694 -5.731 2.414 1.00 88.69 153 LEU A CA 1
ATOM 1206 C C . LEU A 1 153 ? 7.553 -6.717 3.571 1.00 88.69 153 LEU A C 1
ATOM 1208 O O . LEU A 1 153 ? 6.436 -7.032 3.979 1.00 88.69 153 LEU A O 1
ATOM 1212 N N . LYS A 1 154 ? 8.668 -7.132 4.186 1.00 87.38 154 LYS A N 1
ATOM 1213 C CA . LYS A 1 154 ? 8.626 -8.031 5.349 1.00 87.38 154 LYS A CA 1
ATOM 1214 C C . LYS A 1 154 ? 7.724 -7.483 6.447 1.00 87.38 154 LYS A C 1
ATOM 1216 O O . LYS A 1 154 ? 6.850 -8.189 6.945 1.00 87.38 154 LYS A O 1
ATOM 1221 N N . ALA A 1 155 ? 7.940 -6.227 6.824 1.00 86.88 155 ALA A N 1
ATOM 1222 C CA . ALA A 1 155 ? 7.174 -5.568 7.869 1.00 86.88 155 ALA A CA 1
ATOM 1223 C C . ALA A 1 155 ? 5.709 -5.389 7.458 1.00 86.88 155 ALA A C 1
ATOM 1225 O O . ALA A 1 155 ? 4.815 -5.606 8.266 1.00 86.88 155 ALA A O 1
ATOM 1226 N N . TYR A 1 156 ? 5.446 -5.038 6.2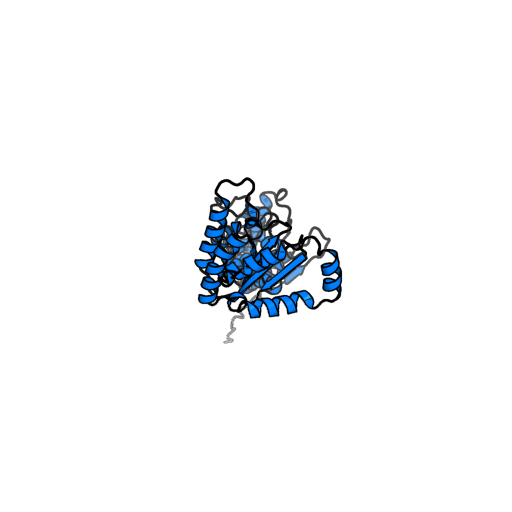00 1.00 89.12 156 TYR A N 1
ATOM 1227 C CA . TYR A 1 156 ? 4.090 -4.897 5.669 1.00 89.12 156 TYR A CA 1
ATOM 1228 C C . TYR A 1 156 ? 3.251 -6.178 5.820 1.00 89.12 156 TYR A C 1
ATOM 1230 O O . TYR A 1 156 ? 2.100 -6.096 6.253 1.00 89.12 156 TYR A O 1
ATOM 1238 N N . PHE A 1 157 ? 3.839 -7.348 5.554 1.00 88.44 157 PHE A N 1
ATOM 1239 C CA . PHE A 1 157 ? 3.131 -8.632 5.635 1.00 88.44 157 PHE A CA 1
ATOM 1240 C C . PHE A 1 157 ? 3.124 -9.286 7.012 1.00 88.44 157 PHE A C 1
ATOM 1242 O O . PHE A 1 157 ? 2.250 -10.100 7.283 1.00 88.44 157 PHE A O 1
ATOM 1249 N N . THR A 1 158 ? 4.111 -8.999 7.864 1.00 88.38 158 THR A N 1
ATOM 1250 C CA . THR A 1 158 ? 4.313 -9.780 9.100 1.00 88.38 158 THR A CA 1
ATOM 1251 C C . THR A 1 158 ? 4.165 -8.971 10.379 1.00 88.38 158 THR A C 1
ATOM 1253 O O . THR A 1 158 ? 3.944 -9.557 11.439 1.00 88.38 158 THR A O 1
ATOM 1256 N N . ALA A 1 159 ? 4.283 -7.642 10.322 1.00 88.62 159 ALA A N 1
ATOM 1257 C CA . ALA A 1 159 ? 4.206 -6.822 11.520 1.00 88.62 159 ALA A CA 1
ATOM 1258 C C . ALA A 1 159 ? 2.747 -6.514 11.887 1.00 88.62 159 ALA A C 1
ATOM 1260 O O . ALA A 1 159 ? 2.016 -5.879 11.126 1.00 88.62 159 ALA A O 1
ATOM 1261 N N . ASP A 1 160 ? 2.357 -6.890 13.106 1.00 90.12 160 ASP A N 1
ATOM 1262 C CA . ASP A 1 160 ? 1.162 -6.374 13.782 1.00 90.12 160 ASP A CA 1
ATOM 1263 C C . ASP A 1 160 ? 1.473 -4.983 14.354 1.00 90.12 160 ASP A C 1
ATOM 1265 O O . ASP A 1 160 ? 1.656 -4.808 15.562 1.00 90.12 160 ASP A O 1
ATOM 1269 N N . ALA A 1 161 ? 1.611 -4.004 13.454 1.00 85.62 161 ALA A N 1
ATOM 1270 C CA . ALA A 1 161 ? 1.991 -2.633 13.797 1.00 85.62 161 ALA A CA 1
ATOM 1271 C C . ALA A 1 161 ? 1.017 -2.006 14.807 1.00 85.62 161 ALA A C 1
ATOM 1273 O O . ALA A 1 161 ? 1.434 -1.256 15.684 1.00 85.62 161 ALA A O 1
ATOM 1274 N N . PHE A 1 162 ? -0.263 -2.374 14.714 1.00 89.31 162 PHE A N 1
ATOM 1275 C CA . PHE A 1 162 ? -1.356 -1.841 15.523 1.00 89.31 162 PHE A CA 1
ATOM 1276 C C . PHE A 1 162 ? -1.585 -2.589 16.846 1.00 89.31 162 PHE A C 1
ATOM 1278 O O . PHE A 1 162 ? -2.354 -2.126 17.688 1.00 89.31 162 PHE A O 1
ATOM 1285 N N . HIS A 1 163 ? -0.917 -3.728 17.063 1.00 90.19 163 HIS A N 1
ATOM 1286 C CA . HIS A 1 163 ? -1.052 -4.572 18.260 1.00 90.19 163 HIS A CA 1
ATOM 1287 C C . HIS A 1 163 ? -2.461 -5.129 18.509 1.00 90.19 163 HIS A C 1
ATOM 1289 O O . HIS A 1 163 ? -2.884 -5.346 19.658 1.00 90.19 163 HIS A O 1
ATOM 1295 N N . VAL A 1 164 ? -3.191 -5.375 17.425 1.00 93.25 164 VAL A N 1
ATOM 1296 C CA . VAL A 1 164 ? -4.557 -5.913 17.454 1.00 93.25 164 VAL A CA 1
ATOM 1297 C C . VAL A 1 164 ? -4.703 -7.216 16.669 1.00 93.25 164 VAL A C 1
ATOM 1299 O O . VAL A 1 164 ? -5.826 -7.672 16.433 1.00 93.25 164 VAL A O 1
ATOM 1302 N N . GLY A 1 165 ? -3.584 -7.833 16.285 1.00 92.06 165 GLY A N 1
ATOM 1303 C CA . GLY A 1 165 ? -3.548 -9.006 15.420 1.00 92.06 165 GLY A CA 1
ATOM 1304 C C . GLY A 1 165 ? -4.020 -8.685 14.004 1.00 92.06 165 GLY A C 1
ATOM 1305 O O . GLY A 1 165 ? -4.810 -9.452 13.456 1.00 92.06 165 GLY A O 1
ATOM 1306 N N . MET A 1 166 ? -3.634 -7.520 13.474 1.00 92.50 166 MET A N 1
ATOM 1307 C CA . MET A 1 166 ? -3.917 -7.116 12.096 1.00 92.50 166 MET A CA 1
ATOM 1308 C C . MET A 1 166 ? -2.658 -6.515 11.470 1.00 92.50 166 MET A C 1
ATOM 1310 O O . MET A 1 166 ? -2.072 -5.566 11.991 1.00 92.50 166 MET A O 1
ATOM 1314 N N . THR A 1 167 ? -2.252 -7.073 10.340 1.00 91.81 167 THR A N 1
ATOM 1315 C CA . THR A 1 167 ? -1.130 -6.597 9.529 1.00 91.81 167 THR A CA 1
ATOM 1316 C C . THR A 1 167 ? -1.577 -5.494 8.571 1.00 91.81 167 THR A C 1
ATOM 1318 O O . THR A 1 167 ? -2.764 -5.328 8.281 1.00 91.81 167 THR A O 1
ATOM 1321 N N . ARG A 1 168 ? -0.618 -4.745 8.018 1.00 90.81 168 ARG A N 1
ATOM 1322 C CA . ARG A 1 168 ? -0.919 -3.749 6.974 1.00 90.81 168 ARG A CA 1
ATOM 1323 C C . ARG A 1 168 ? -1.443 -4.392 5.699 1.00 90.81 168 ARG A C 1
ATOM 1325 O O . ARG A 1 168 ? -2.325 -3.832 5.057 1.00 90.81 168 ARG A O 1
ATOM 1332 N N . ALA A 1 169 ? -0.918 -5.566 5.362 1.00 91.19 169 ALA A N 1
ATOM 1333 C CA . ALA A 1 169 ? -1.394 -6.349 4.233 1.00 91.19 169 ALA A CA 1
ATOM 1334 C C . ALA A 1 169 ? -2.874 -6.729 4.364 1.00 91.19 169 ALA A C 1
ATOM 1336 O O . ALA A 1 169 ? -3.603 -6.656 3.382 1.00 91.19 169 ALA A O 1
ATOM 1337 N N . GLU A 1 170 ? -3.337 -7.082 5.566 1.00 92.44 170 GLU A N 1
ATOM 1338 C CA . GLU A 1 170 ? -4.757 -7.360 5.820 1.00 92.44 170 GLU A CA 1
ATOM 1339 C C . GLU A 1 170 ? -5.605 -6.080 5.779 1.00 92.44 170 GLU A C 1
ATOM 1341 O O . GLU A 1 170 ? -6.675 -6.060 5.159 1.00 92.44 170 GLU A O 1
ATOM 1346 N N . LEU A 1 171 ? -5.112 -5.005 6.407 1.00 93.25 171 LEU A N 1
ATOM 1347 C CA . LEU A 1 171 ? -5.795 -3.712 6.481 1.00 93.25 171 LEU A CA 1
ATOM 1348 C C . LEU A 1 171 ? -6.024 -3.098 5.093 1.00 93.25 171 LEU A C 1
ATOM 1350 O O . LEU A 1 171 ? -7.124 -2.648 4.791 1.00 93.25 171 LEU A O 1
ATOM 1354 N N . PHE A 1 172 ? -5.007 -3.130 4.233 1.00 92.38 172 PHE A N 1
ATOM 1355 C CA . PHE A 1 172 ? -5.033 -2.567 2.879 1.00 92.38 172 PHE A CA 1
ATOM 1356 C C . PHE A 1 172 ? -5.098 -3.659 1.801 1.00 92.38 172 PHE A C 1
ATOM 1358 O O . PHE A 1 172 ? -4.622 -3.481 0.680 1.00 92.38 172 PHE A O 1
ATOM 1365 N N . GLY A 1 173 ? -5.667 -4.818 2.147 1.00 91.88 173 GLY A N 1
ATOM 1366 C CA . GLY A 1 173 ? -5.770 -5.979 1.256 1.00 91.88 173 GLY A CA 1
ATOM 1367 C C . GLY A 1 173 ? -6.664 -5.752 0.033 1.00 91.88 173 GLY A C 1
ATOM 1368 O O . GLY A 1 173 ? -6.465 -6.392 -0.996 1.00 91.88 173 GLY A O 1
ATOM 1369 N N . ASP A 1 174 ? -7.604 -4.810 0.133 1.00 92.19 174 ASP A N 1
ATOM 1370 C CA . ASP A 1 174 ? -8.584 -4.516 -0.921 1.00 92.19 174 ASP A CA 1
ATOM 1371 C C . ASP A 1 174 ? -8.105 -3.422 -1.894 1.00 92.19 174 ASP A C 1
ATOM 1373 O O . ASP A 1 174 ? -8.778 -3.153 -2.884 1.00 92.19 174 ASP A O 1
ATOM 1377 N N . LEU A 1 175 ? -6.954 -2.799 -1.619 1.00 92.94 175 LEU A N 1
ATOM 1378 C CA . LEU A 1 175 ? -6.310 -1.827 -2.503 1.00 92.94 175 LEU A CA 1
ATOM 1379 C C . LEU A 1 175 ? -5.318 -2.527 -3.428 1.00 92.94 175 LEU A C 1
ATOM 1381 O O . LEU A 1 175 ? -4.775 -3.579 -3.077 1.00 92.94 175 LEU A O 1
ATOM 1385 N N . ASP A 1 176 ? -5.032 -1.924 -4.575 1.00 94.69 176 ASP A N 1
ATOM 1386 C CA . ASP A 1 176 ? -3.917 -2.342 -5.420 1.00 94.69 176 ASP A CA 1
ATOM 1387 C C . ASP A 1 176 ? -2.586 -2.128 -4.682 1.00 94.69 176 ASP A C 1
ATOM 1389 O O . ASP A 1 176 ? -2.477 -1.291 -3.787 1.00 94.69 176 ASP A O 1
ATOM 1393 N N . LEU A 1 177 ? -1.553 -2.902 -5.012 1.00 94.12 177 LEU A N 1
ATOM 1394 C CA . LEU A 1 177 ? -0.248 -2.779 -4.354 1.00 94.12 177 LEU A CA 1
ATOM 1395 C C . LEU A 1 177 ? 0.769 -2.141 -5.293 1.00 94.12 177 LEU A C 1
ATOM 1397 O O . LEU A 1 177 ? 1.006 -2.660 -6.376 1.00 94.12 177 LEU A O 1
ATOM 1401 N N . VAL A 1 178 ? 1.438 -1.085 -4.851 1.00 94.81 178 VAL A N 1
ATOM 1402 C CA . VAL A 1 178 ? 2.601 -0.511 -5.535 1.00 94.81 178 VAL A CA 1
ATOM 1403 C C . VAL A 1 178 ? 3.832 -0.797 -4.686 1.00 94.81 178 VAL A C 1
ATOM 1405 O O . VAL A 1 178 ? 3.861 -0.473 -3.501 1.00 94.81 178 VAL A O 1
ATOM 1408 N N . VAL A 1 179 ? 4.838 -1.442 -5.272 1.00 93.81 179 VAL A N 1
ATOM 1409 C CA . VAL A 1 179 ? 6.082 -1.801 -4.588 1.00 93.81 179 VAL A CA 1
ATOM 1410 C C . VAL A 1 179 ? 7.227 -0.988 -5.166 1.00 93.81 179 VAL A C 1
ATOM 1412 O O . VAL A 1 179 ? 7.599 -1.193 -6.319 1.00 93.81 179 VAL A O 1
ATOM 1415 N N . GLU A 1 180 ? 7.794 -0.095 -4.362 1.00 93.06 180 GLU A N 1
ATOM 1416 C CA . GLU A 1 180 ? 8.882 0.786 -4.781 1.00 93.06 180 GLU A CA 1
ATOM 1417 C C . GLU A 1 180 ? 10.244 0.111 -4.605 1.00 93.06 180 GLU A C 1
ATOM 1419 O O . GLU A 1 180 ? 10.653 -0.230 -3.494 1.00 93.06 180 GLU A O 1
ATOM 1424 N N . PHE A 1 181 ? 10.987 -0.032 -5.698 1.00 90.25 181 PHE A N 1
ATOM 1425 C CA . PHE A 1 181 ? 12.336 -0.598 -5.718 1.00 90.25 181 PHE A CA 1
ATOM 1426 C C . PHE A 1 181 ? 13.426 0.446 -5.998 1.00 90.25 181 PHE A C 1
ATOM 1428 O O . PHE A 1 181 ? 14.599 0.089 -6.106 1.00 90.25 181 PHE A O 1
ATOM 1435 N N . GLY A 1 182 ? 13.071 1.734 -6.085 1.00 86.06 182 GLY A N 1
ATOM 1436 C CA . GLY A 1 182 ? 14.012 2.826 -6.374 1.00 86.06 182 GLY A CA 1
ATOM 1437 C C . GLY A 1 182 ? 15.230 2.853 -5.443 1.00 86.06 182 GLY A C 1
ATOM 1438 O O . GLY A 1 182 ? 16.352 3.078 -5.893 1.00 86.06 182 GLY A O 1
ATOM 1439 N N . GLU A 1 183 ? 15.043 2.514 -4.162 1.00 81.94 183 GLU A N 1
ATOM 1440 C CA . GLU A 1 183 ? 16.128 2.458 -3.171 1.00 81.94 183 GLU A CA 1
ATOM 1441 C C . GLU A 1 183 ? 17.211 1.408 -3.477 1.00 81.94 183 GLU A C 1
ATOM 1443 O O . GLU A 1 183 ? 18.342 1.547 -3.012 1.00 81.94 183 GLU A O 1
ATOM 1448 N N . PHE A 1 184 ? 16.896 0.370 -4.260 1.00 81.69 184 PHE A N 1
ATOM 1449 C CA . PHE A 1 184 ? 17.851 -0.678 -4.631 1.00 81.69 184 PHE A CA 1
ATOM 1450 C C . PHE A 1 184 ? 18.699 -0.301 -5.845 1.00 81.69 184 PHE A C 1
ATOM 1452 O O . PHE A 1 184 ? 19.698 -0.957 -6.115 1.00 81.69 184 PHE A O 1
ATOM 1459 N N . MET A 1 185 ? 18.347 0.766 -6.568 1.00 77.44 185 MET A N 1
ATOM 1460 C CA . MET A 1 185 ? 19.045 1.137 -7.802 1.00 77.44 185 MET A CA 1
ATOM 1461 C C . MET A 1 185 ? 20.435 1.755 -7.554 1.00 77.44 185 MET A C 1
ATOM 1463 O O . MET A 1 185 ? 21.228 1.840 -8.491 1.00 77.44 185 MET A O 1
ATOM 1467 N N . TYR A 1 186 ? 20.742 2.169 -6.314 1.00 70.56 186 TYR A N 1
ATOM 1468 C CA . TYR A 1 186 ? 21.897 3.030 -5.995 1.00 70.56 186 TYR A CA 1
ATOM 1469 C C . TYR A 1 186 ? 22.756 2.597 -4.809 1.00 70.56 186 TYR A C 1
ATOM 1471 O O . TYR A 1 186 ? 23.681 3.321 -4.440 1.00 70.56 186 TYR A O 1
ATOM 1479 N N . ARG A 1 187 ? 22.483 1.451 -4.177 1.00 64.31 187 ARG A N 1
ATOM 1480 C CA . ARG A 1 187 ? 23.139 1.111 -2.903 1.00 64.31 187 ARG A CA 1
ATOM 1481 C C . ARG A 1 187 ? 24.645 0.814 -2.994 1.00 64.31 187 ARG A C 1
ATOM 1483 O O . ARG A 1 187 ? 25.265 0.695 -1.940 1.00 64.31 187 ARG A O 1
ATOM 1490 N N . GLU A 1 188 ? 25.286 0.794 -4.166 1.00 51.81 188 GLU A N 1
ATOM 1491 C CA . GLU A 1 188 ? 26.725 0.497 -4.265 1.00 51.81 188 GLU A CA 1
ATOM 1492 C C . GLU A 1 188 ? 27.571 1.606 -4.904 1.00 51.81 188 GLU A C 1
ATOM 1494 O O . GLU A 1 188 ? 27.874 1.629 -6.095 1.00 51.81 188 GLU A O 1
ATOM 1499 N N . ARG A 1 189 ? 28.105 2.468 -4.034 1.00 49.16 189 ARG A N 1
ATOM 1500 C CA . ARG A 1 189 ? 29.550 2.765 -4.066 1.00 49.16 189 ARG A CA 1
ATOM 1501 C C . ARG A 1 189 ? 30.289 2.405 -2.774 1.00 49.16 189 ARG A C 1
ATOM 1503 O O . ARG A 1 189 ? 31.511 2.332 -2.805 1.00 49.16 189 ARG A O 1
ATOM 1510 N N . GLU A 1 190 ? 29.587 2.125 -1.671 1.00 44.91 190 GLU A N 1
ATOM 1511 C CA . GLU A 1 190 ? 30.230 1.847 -0.371 1.00 44.91 190 GLU A CA 1
ATOM 1512 C C . GLU A 1 190 ? 29.647 0.643 0.402 1.00 44.91 190 GLU A C 1
ATOM 1514 O O . GLU A 1 190 ? 30.204 0.252 1.429 1.00 44.91 190 GLU A O 1
ATOM 1519 N N . ALA A 1 191 ? 28.565 0.005 -0.066 1.00 45.84 191 ALA A N 1
ATOM 1520 C CA . ALA A 1 191 ? 27.953 -1.111 0.652 1.00 45.84 191 ALA A CA 1
ATOM 1521 C C . ALA A 1 191 ? 28.633 -2.448 0.319 1.00 45.84 191 ALA A C 1
ATOM 1523 O O . ALA A 1 191 ? 28.514 -3.010 -0.762 1.00 45.84 191 ALA A O 1
ATOM 1524 N N . THR A 1 192 ? 29.337 -2.976 1.306 1.00 44.06 192 THR A N 1
ATOM 1525 C CA . THR A 1 192 ? 29.828 -4.350 1.365 1.00 44.06 192 THR A CA 1
ATOM 1526 C C . THR A 1 192 ? 28.647 -5.337 1.365 1.00 44.06 192 THR A C 1
ATOM 1528 O O . THR A 1 192 ? 27.913 -5.409 2.340 1.00 44.06 192 THR A O 1
ATOM 1531 N N . HIS A 1 193 ? 28.459 -6.107 0.287 1.00 47.88 193 HIS A N 1
ATOM 1532 C CA . HIS A 1 193 ? 27.739 -7.401 0.231 1.00 47.88 193 HIS A CA 1
ATOM 1533 C C . HIS A 1 193 ? 26.287 -7.515 0.769 1.00 47.88 193 HIS A C 1
ATOM 1535 O O . HIS A 1 193 ? 25.790 -8.633 0.883 1.00 47.88 193 HIS A O 1
ATOM 1541 N N . GLY A 1 194 ? 25.595 -6.420 1.099 1.00 52.69 194 GLY A N 1
ATOM 1542 C CA . GLY A 1 194 ? 24.245 -6.463 1.689 1.00 52.69 194 GLY A CA 1
ATOM 1543 C C . GLY A 1 194 ? 23.092 -6.059 0.763 1.00 52.69 194 GLY A C 1
ATOM 1544 O O . GLY A 1 194 ? 21.938 -6.286 1.115 1.00 52.69 194 GLY A O 1
ATOM 1545 N N . SER A 1 195 ? 23.368 -5.441 -0.391 1.00 59.12 195 SER A N 1
ATOM 1546 C CA . SER A 1 195 ? 22.321 -4.818 -1.216 1.00 59.12 195 SER A CA 1
ATOM 1547 C C . SER A 1 195 ? 21.533 -5.835 -2.058 1.00 59.12 195 SER A C 1
ATOM 1549 O O . SER A 1 195 ? 20.302 -5.846 -2.002 1.00 59.12 195 SER A O 1
ATOM 1551 N N . ASP A 1 196 ? 22.232 -6.760 -2.722 1.00 64.50 196 ASP A N 1
ATOM 1552 C CA . ASP A 1 196 ? 21.630 -7.819 -3.547 1.00 64.50 196 ASP A CA 1
ATOM 1553 C C . ASP A 1 196 ? 20.727 -8.753 -2.723 1.00 64.50 196 ASP A C 1
ATOM 1555 O O . ASP A 1 196 ? 19.617 -9.099 -3.130 1.00 64.50 196 ASP A O 1
ATOM 1559 N N . THR A 1 197 ? 21.151 -9.099 -1.501 1.00 71.62 197 THR A N 1
ATOM 1560 C CA . THR A 1 197 ? 20.377 -9.984 -0.619 1.00 71.62 197 THR A CA 1
ATOM 1561 C C . THR A 1 197 ? 19.042 -9.383 -0.192 1.00 71.62 197 THR A C 1
ATOM 1563 O O . THR A 1 197 ? 18.091 -10.127 0.057 1.00 71.62 197 THR A O 1
ATOM 1566 N N . ASP A 1 198 ? 18.949 -8.054 -0.103 1.00 80.69 198 ASP A N 1
ATOM 1567 C CA . ASP A 1 198 ? 17.717 -7.380 0.304 1.00 80.69 198 ASP A CA 1
ATOM 1568 C C . ASP A 1 198 ? 16.682 -7.377 -0.829 1.00 80.69 198 ASP A C 1
ATOM 1570 O O . ASP A 1 198 ? 15.502 -7.630 -0.567 1.00 80.69 198 ASP A O 1
ATOM 1574 N N . LEU A 1 199 ? 17.108 -7.153 -2.080 1.00 83.62 199 LEU A N 1
ATOM 1575 C CA . LEU A 1 199 ? 16.221 -7.201 -3.247 1.00 83.62 199 LEU A CA 1
ATOM 1576 C C . LEU A 1 199 ? 15.713 -8.626 -3.506 1.00 83.62 199 LEU A C 1
ATOM 1578 O O . LEU A 1 199 ? 14.508 -8.827 -3.669 1.00 83.62 199 LEU A O 1
ATOM 1582 N N . ASP A 1 200 ? 16.605 -9.620 -3.472 1.00 85.69 200 ASP A N 1
ATOM 1583 C CA . ASP A 1 200 ? 16.237 -11.034 -3.609 1.00 85.69 200 ASP A CA 1
ATOM 1584 C C . ASP A 1 200 ? 15.262 -11.471 -2.508 1.00 85.69 200 ASP A C 1
ATOM 1586 O O . ASP A 1 200 ? 14.278 -12.168 -2.764 1.00 85.69 200 ASP A O 1
ATOM 1590 N N . SER A 1 201 ? 15.499 -11.030 -1.269 1.00 86.25 201 SER A N 1
ATOM 1591 C CA . SER A 1 201 ? 14.614 -11.287 -0.130 1.00 86.25 201 SER A CA 1
ATOM 1592 C C . SER A 1 201 ? 13.241 -10.636 -0.320 1.00 86.25 201 SER A C 1
ATOM 1594 O O . SER A 1 201 ? 12.214 -11.294 -0.134 1.00 86.25 201 SER A O 1
ATOM 1596 N N . ALA A 1 202 ? 13.204 -9.370 -0.746 1.00 85.12 202 ALA A N 1
ATOM 1597 C CA . ALA A 1 202 ? 11.980 -8.632 -1.047 1.00 85.12 202 ALA A CA 1
ATOM 1598 C C . ALA A 1 202 ? 11.147 -9.336 -2.133 1.00 85.12 202 ALA A C 1
ATOM 1600 O O . ALA A 1 202 ? 9.954 -9.596 -1.946 1.00 85.12 202 ALA A O 1
ATOM 1601 N N . VAL A 1 203 ? 11.784 -9.730 -3.236 1.00 87.06 203 VAL A N 1
ATOM 1602 C CA . VAL A 1 203 ? 11.148 -10.478 -4.327 1.00 87.06 203 VAL A CA 1
ATOM 1603 C C . VAL A 1 203 ? 10.703 -11.873 -3.891 1.00 87.06 203 VAL A C 1
ATOM 1605 O O . VAL A 1 203 ? 9.584 -12.297 -4.196 1.00 87.06 203 VAL A O 1
ATOM 1608 N N . GLY A 1 204 ? 11.537 -12.576 -3.128 1.00 88.62 204 GLY A N 1
ATOM 1609 C CA . GLY A 1 204 ? 11.200 -13.871 -2.552 1.00 88.62 204 GLY A CA 1
ATOM 1610 C C . GLY A 1 204 ? 9.963 -13.793 -1.658 1.00 88.62 204 GLY A C 1
ATOM 1611 O O . GLY A 1 204 ? 9.138 -14.707 -1.675 1.00 88.62 204 GLY A O 1
ATOM 1612 N N . MET A 1 205 ? 9.776 -12.691 -0.927 1.00 85.44 205 MET A N 1
ATOM 1613 C CA . MET A 1 205 ? 8.550 -12.462 -0.166 1.00 85.44 205 MET A CA 1
ATOM 1614 C C . MET A 1 205 ? 7.349 -12.298 -1.083 1.00 85.44 205 MET A C 1
ATOM 1616 O O . MET A 1 205 ? 6.378 -13.011 -0.854 1.00 85.44 205 MET A O 1
ATOM 1620 N N . LEU A 1 206 ? 7.428 -11.456 -2.126 1.00 86.81 206 LEU A N 1
ATOM 1621 C CA . LEU A 1 206 ? 6.336 -11.247 -3.093 1.00 86.81 206 LEU A CA 1
ATOM 1622 C C . LEU A 1 206 ? 5.827 -12.563 -3.687 1.00 86.81 206 LEU A C 1
ATOM 1624 O O . LEU A 1 206 ? 4.624 -12.820 -3.716 1.00 86.81 206 LEU A O 1
ATOM 1628 N N . LEU A 1 207 ? 6.748 -13.437 -4.091 1.00 87.62 207 LEU A N 1
ATOM 1629 C CA . LEU A 1 207 ? 6.409 -14.741 -4.651 1.00 87.62 207 LEU A CA 1
ATOM 1630 C C . LEU A 1 207 ? 5.751 -15.689 -3.646 1.00 87.62 207 LEU A C 1
ATOM 1632 O O . LEU A 1 207 ? 5.069 -16.618 -4.068 1.00 87.62 207 LEU A O 1
ATOM 1636 N N . ASN A 1 208 ? 5.914 -15.482 -2.342 1.00 86.00 208 ASN A N 1
ATOM 1637 C CA . ASN A 1 208 ? 5.378 -16.356 -1.296 1.00 86.00 208 ASN A CA 1
ATOM 1638 C C . ASN A 1 208 ? 4.215 -15.729 -0.518 1.00 86.00 208 ASN A C 1
ATOM 1640 O O . ASN A 1 208 ? 3.865 -16.210 0.561 1.00 86.00 208 ASN A O 1
ATOM 1644 N N . LEU A 1 209 ? 3.608 -14.664 -1.045 1.00 76.81 209 LEU A N 1
ATOM 1645 C CA . LEU A 1 209 ? 2.588 -13.937 -0.302 1.00 76.81 209 LEU A CA 1
ATOM 1646 C C . LEU A 1 209 ? 1.295 -14.730 -0.117 1.00 76.81 209 LEU A C 1
ATOM 1648 O O . LEU A 1 209 ? 0.802 -15.340 -1.072 1.00 76.81 209 LEU A O 1
ATOM 1652 N N . PRO A 1 210 ? 0.696 -14.661 1.086 1.00 72.31 210 PRO A N 1
ATOM 1653 C CA . PRO A 1 210 ? -0.586 -15.279 1.389 1.00 72.31 210 PRO A CA 1
ATOM 1654 C C . PRO A 1 210 ? -1.734 -14.383 0.907 1.00 72.31 210 PRO A C 1
ATOM 1656 O O . PRO A 1 210 ? -2.630 -14.036 1.670 1.00 72.31 210 PRO A O 1
ATOM 1659 N N . PHE A 1 211 ? -1.695 -13.938 -0.346 1.00 73.75 211 PHE A N 1
ATOM 1660 C CA . PHE A 1 211 ? -2.808 -13.177 -0.893 1.00 73.75 211 PHE A CA 1
ATOM 1661 C C . PHE A 1 211 ? -4.023 -14.086 -1.045 1.00 73.75 211 PHE A C 1
ATOM 1663 O O . PHE A 1 211 ? -3.975 -15.098 -1.742 1.00 73.75 211 PHE A O 1
ATOM 1670 N N . GLU A 1 212 ? -5.128 -13.697 -0.416 1.00 73.75 212 GLU A N 1
ATOM 1671 C CA . GLU A 1 212 ? -6.384 -14.440 -0.510 1.00 73.75 212 GLU A CA 1
ATOM 1672 C C . GLU A 1 212 ? -7.002 -14.352 -1.912 1.00 73.75 212 GLU A C 1
ATOM 1674 O O . GLU A 1 212 ? -7.763 -15.234 -2.312 1.00 73.75 212 GLU A O 1
ATOM 1679 N N . ARG A 1 213 ? -6.703 -13.273 -2.653 1.00 83.38 213 ARG A N 1
ATOM 1680 C CA . ARG A 1 213 ? -7.262 -12.985 -3.979 1.00 83.38 213 ARG A CA 1
ATOM 1681 C C . ARG A 1 213 ? -6.239 -12.280 -4.873 1.00 83.38 213 ARG A C 1
ATOM 1683 O O . ARG A 1 213 ? -5.497 -11.430 -4.373 1.00 83.38 213 ARG A O 1
ATOM 1690 N N . PRO A 1 214 ? -6.217 -12.580 -6.183 1.00 86.75 214 PRO A N 1
ATOM 1691 C CA . PRO A 1 214 ? -5.453 -11.790 -7.133 1.00 86.75 214 PRO A CA 1
ATOM 1692 C C . PRO A 1 214 ? -5.939 -10.337 -7.166 1.00 86.75 214 PRO A C 1
ATOM 1694 O O . PRO A 1 214 ? -7.143 -10.078 -7.186 1.00 86.75 214 PRO A O 1
ATOM 1697 N N . ARG A 1 215 ? -4.989 -9.405 -7.181 1.00 90.50 215 ARG A N 1
ATOM 1698 C CA . ARG A 1 215 ? -5.195 -7.954 -7.305 1.00 90.50 215 ARG A CA 1
ATOM 1699 C C . ARG A 1 215 ? -4.141 -7.364 -8.239 1.00 90.50 215 ARG A C 1
ATOM 1701 O O . ARG A 1 215 ? -3.234 -8.093 -8.655 1.00 90.50 215 ARG A O 1
ATOM 1708 N N . LYS A 1 216 ? -4.233 -6.077 -8.570 1.00 93.62 216 LYS A N 1
ATOM 1709 C CA . LYS A 1 216 ? -3.176 -5.429 -9.347 1.00 93.62 216 LYS A CA 1
ATOM 1710 C C . LYS A 1 216 ? -1.960 -5.154 -8.459 1.00 93.62 216 LYS A C 1
ATOM 1712 O O . LYS A 1 216 ? -2.091 -4.747 -7.303 1.00 93.62 216 LYS A O 1
ATOM 1717 N N . ILE A 1 217 ? -0.776 -5.424 -9.002 1.00 93.62 217 ILE A N 1
ATOM 1718 C CA . ILE A 1 217 ? 0.511 -5.168 -8.355 1.00 93.62 217 ILE A CA 1
ATOM 1719 C C . ILE A 1 217 ? 1.403 -4.414 -9.334 1.00 93.62 217 ILE A C 1
ATOM 1721 O O . ILE A 1 217 ? 1.701 -4.927 -10.405 1.00 93.62 217 ILE A O 1
ATOM 1725 N N . THR A 1 218 ? 1.872 -3.232 -8.962 1.00 94.62 218 THR A N 1
ATOM 1726 C CA . THR A 1 218 ? 2.837 -2.464 -9.749 1.00 94.62 218 THR A CA 1
ATOM 1727 C C . THR A 1 218 ? 4.214 -2.576 -9.109 1.00 94.62 218 THR A C 1
ATOM 1729 O O . THR A 1 218 ? 4.382 -2.259 -7.934 1.00 94.62 218 THR A O 1
ATOM 1732 N N . PHE A 1 219 ? 5.208 -3.015 -9.873 1.00 93.44 219 PHE A N 1
ATOM 1733 C CA . PHE A 1 219 ? 6.616 -2.867 -9.515 1.00 93.44 219 PHE A CA 1
ATOM 1734 C C . PHE A 1 219 ? 7.086 -1.507 -10.010 1.00 93.44 219 PHE A C 1
ATOM 1736 O O . PHE A 1 219 ? 7.118 -1.276 -11.214 1.00 93.44 219 PHE A O 1
ATOM 1743 N N . ASP A 1 220 ? 7.408 -0.612 -9.087 1.00 92.69 220 ASP A N 1
ATOM 1744 C CA . ASP A 1 220 ? 7.706 0.785 -9.375 1.00 92.69 220 ASP A CA 1
ATOM 1745 C C . ASP A 1 220 ? 9.181 1.081 -9.098 1.00 92.69 220 ASP A C 1
ATOM 1747 O O . ASP A 1 220 ? 9.689 0.851 -7.999 1.00 92.69 220 ASP A O 1
ATOM 1751 N N . ILE A 1 221 ? 9.900 1.573 -10.099 1.00 90.69 221 ILE A N 1
ATOM 1752 C CA . ILE A 1 221 ? 11.297 1.981 -9.980 1.00 90.69 221 ILE A CA 1
ATOM 1753 C C . ILE A 1 221 ? 11.375 3.472 -10.284 1.00 90.69 221 ILE A C 1
ATOM 1755 O O . ILE A 1 221 ? 11.424 3.861 -11.445 1.00 90.69 221 ILE A O 1
ATOM 1759 N N . LYS A 1 222 ? 11.438 4.303 -9.239 1.00 89.31 222 LYS A N 1
ATOM 1760 C CA . LYS A 1 222 ? 11.592 5.761 -9.355 1.00 89.31 222 LYS A CA 1
ATOM 1761 C C . LYS A 1 222 ? 12.921 6.220 -8.781 1.00 89.31 222 LYS A C 1
ATOM 1763 O O . LYS A 1 222 ? 13.252 5.857 -7.652 1.00 89.31 222 LYS A O 1
ATOM 1768 N N . HIS A 1 223 ? 13.673 7.029 -9.525 1.00 84.94 223 HIS A N 1
ATOM 1769 C CA . HIS A 1 223 ? 14.942 7.589 -9.051 1.00 84.94 223 HIS A CA 1
ATOM 1770 C C . HIS A 1 223 ? 15.395 8.836 -9.826 1.00 84.94 223 HIS A C 1
ATOM 1772 O O . HIS A 1 223 ? 14.855 9.159 -10.881 1.00 84.94 223 HIS A O 1
ATOM 1778 N N . SER A 1 224 ? 16.374 9.558 -9.277 1.00 82.25 224 SER A N 1
ATOM 1779 C CA . SER A 1 224 ? 16.886 10.835 -9.804 1.00 82.25 224 SER A CA 1
ATOM 1780 C C . SER A 1 224 ? 18.399 10.770 -9.991 1.00 82.25 224 SER A C 1
ATOM 1782 O O . SER A 1 224 ? 19.138 11.537 -9.380 1.00 82.25 224 SER A O 1
ATOM 1784 N N . HIS A 1 225 ? 18.885 9.777 -10.734 1.00 73.44 225 HIS A N 1
ATOM 1785 C CA . HIS A 1 225 ? 20.314 9.670 -10.995 1.00 73.44 225 HIS A CA 1
ATOM 1786 C C . HIS A 1 225 ? 20.596 9.222 -12.428 1.00 73.44 225 HIS A C 1
ATOM 1788 O O . HIS A 1 225 ? 19.900 8.392 -13.014 1.00 73.44 225 HIS A O 1
ATOM 1794 N N . THR A 1 226 ? 21.703 9.722 -12.967 1.00 67.50 226 THR A N 1
ATOM 1795 C CA . THR A 1 226 ? 22.162 9.444 -14.336 1.00 67.50 226 THR A CA 1
ATOM 1796 C C . THR A 1 226 ? 22.910 8.116 -14.491 1.00 67.50 226 THR A C 1
ATOM 1798 O O . THR A 1 226 ? 23.166 7.681 -15.608 1.00 67.50 226 THR A O 1
ATOM 1801 N N . GLN A 1 227 ? 23.286 7.459 -13.388 1.00 65.00 227 GLN A N 1
ATOM 1802 C CA . GLN A 1 227 ? 23.959 6.154 -13.407 1.00 65.00 227 GLN A CA 1
ATOM 1803 C C . GLN A 1 227 ? 22.938 5.035 -13.182 1.00 65.00 227 GLN A C 1
ATOM 1805 O O . GLN A 1 227 ? 22.080 5.159 -12.319 1.00 65.00 227 GLN A O 1
ATOM 1810 N N . HIS A 1 228 ? 23.044 3.921 -13.907 1.00 64.00 228 HIS A N 1
ATOM 1811 C CA . HIS A 1 228 ? 22.115 2.781 -13.800 1.00 64.00 228 HIS A CA 1
ATOM 1812 C C . HIS A 1 228 ? 22.801 1.521 -13.280 1.00 64.00 228 HIS A C 1
ATOM 1814 O O . HIS A 1 228 ? 22.557 0.428 -13.787 1.00 64.00 228 HIS A O 1
ATOM 1820 N N . ALA A 1 229 ? 23.686 1.677 -12.291 1.00 60.62 229 ALA A N 1
ATOM 1821 C CA . ALA A 1 229 ? 24.642 0.645 -11.885 1.00 60.62 229 ALA A CA 1
ATOM 1822 C C . ALA A 1 229 ? 24.000 -0.721 -11.550 1.00 60.62 229 ALA A C 1
ATOM 1824 O O . ALA A 1 229 ? 24.660 -1.743 -11.712 1.00 60.62 229 ALA A O 1
ATOM 1825 N N . HIS A 1 230 ? 22.711 -0.754 -11.183 1.00 72.19 230 HIS A N 1
ATOM 1826 C CA . HIS A 1 230 ? 22.002 -1.982 -10.805 1.00 72.19 230 HIS A CA 1
ATOM 1827 C C . HIS A 1 230 ? 20.734 -2.279 -11.613 1.00 72.19 230 HIS A C 1
ATOM 1829 O O . HIS A 1 230 ? 20.018 -3.216 -11.268 1.00 72.19 230 HIS A O 1
ATOM 1835 N N . MET A 1 231 ? 20.448 -1.549 -12.699 1.00 76.31 231 MET A N 1
ATOM 1836 C CA . MET A 1 231 ? 19.212 -1.766 -13.470 1.00 76.31 231 MET A CA 1
ATOM 1837 C C . MET A 1 231 ? 19.122 -3.195 -14.018 1.00 76.31 231 MET A C 1
ATOM 1839 O O . MET A 1 231 ? 18.122 -3.881 -13.824 1.00 76.31 231 MET A O 1
ATOM 1843 N N . THR A 1 232 ? 20.201 -3.681 -14.634 1.00 76.19 232 THR A N 1
ATOM 1844 C CA . THR A 1 232 ? 20.285 -5.051 -15.159 1.00 76.19 232 THR A CA 1
ATOM 1845 C C . THR A 1 232 ? 20.007 -6.086 -14.073 1.00 76.19 232 THR A C 1
ATOM 1847 O O . THR A 1 232 ? 19.221 -7.008 -14.273 1.00 76.19 232 THR A O 1
ATOM 1850 N N . HIS A 1 233 ? 20.630 -5.929 -12.903 1.00 77.81 233 HIS A N 1
ATOM 1851 C CA . HIS A 1 233 ? 20.418 -6.836 -11.781 1.00 77.81 233 HIS A CA 1
ATOM 1852 C C . HIS A 1 233 ? 18.966 -6.776 -11.288 1.00 77.81 233 HIS A C 1
ATOM 1854 O O . HIS A 1 233 ? 18.325 -7.814 -11.145 1.00 77.81 233 HIS A O 1
ATOM 1860 N N . ALA A 1 234 ? 18.412 -5.575 -11.127 1.00 82.00 234 ALA A N 1
ATOM 1861 C CA . ALA A 1 234 ? 17.041 -5.400 -10.680 1.00 82.00 234 ALA A CA 1
ATOM 1862 C C . ALA A 1 234 ? 16.029 -6.076 -11.606 1.00 82.00 234 ALA A C 1
ATOM 1864 O O . ALA A 1 234 ? 15.168 -6.815 -11.135 1.00 82.00 234 ALA A O 1
ATOM 1865 N N . LEU A 1 235 ? 16.163 -5.898 -12.921 1.00 82.69 235 LEU A N 1
ATOM 1866 C CA . LEU A 1 235 ? 15.288 -6.546 -13.898 1.00 82.69 235 LEU A CA 1
ATOM 1867 C C . LEU A 1 235 ? 15.447 -8.071 -13.897 1.00 82.69 235 LEU A C 1
ATOM 1869 O O . LEU A 1 235 ? 14.441 -8.781 -13.976 1.00 82.69 235 LEU A O 1
ATOM 1873 N N . ARG A 1 236 ? 16.673 -8.589 -13.728 1.00 82.62 236 ARG A N 1
ATOM 1874 C CA . ARG A 1 236 ? 16.923 -10.035 -13.575 1.00 82.62 236 ARG A CA 1
ATOM 1875 C C . ARG A 1 236 ? 16.200 -10.632 -12.382 1.00 82.62 236 ARG A C 1
ATOM 1877 O O . ARG A 1 236 ? 15.689 -11.743 -12.489 1.00 82.62 236 ARG A O 1
ATOM 1884 N N . VAL A 1 237 ? 16.162 -9.914 -11.263 1.00 85.12 237 VAL A N 1
ATOM 1885 C CA . VAL A 1 237 ? 15.519 -10.380 -10.029 1.00 85.12 237 VAL A CA 1
ATOM 1886 C C . VAL A 1 237 ? 13.998 -10.192 -10.098 1.00 85.12 237 VAL A C 1
ATOM 1888 O O . VAL A 1 237 ? 13.237 -11.096 -9.746 1.00 85.12 237 VAL A O 1
ATOM 1891 N N . LEU A 1 238 ? 13.526 -9.061 -10.630 1.00 87.62 238 LEU A N 1
ATOM 1892 C CA . LEU A 1 238 ? 12.100 -8.747 -10.747 1.00 87.62 238 LEU A CA 1
ATOM 1893 C C . LEU A 1 238 ? 11.387 -9.566 -11.827 1.00 87.62 238 LEU A C 1
ATOM 1895 O O . LEU A 1 238 ? 10.213 -9.885 -11.658 1.00 87.62 238 LEU A O 1
ATOM 1899 N N . GLY A 1 239 ? 12.057 -9.950 -12.914 1.00 85.50 239 GLY A N 1
ATOM 1900 C CA . GLY A 1 239 ? 11.437 -10.694 -14.016 1.00 85.50 239 GLY A CA 1
ATOM 1901 C C . GLY A 1 239 ? 10.827 -12.044 -13.609 1.00 85.50 239 GLY A C 1
ATOM 1902 O O . GLY A 1 239 ? 9.661 -12.306 -13.921 1.00 85.50 239 GLY A O 1
ATOM 1903 N N . PRO A 1 240 ? 11.551 -12.918 -12.884 1.00 86.75 240 PRO A N 1
ATOM 1904 C CA . PRO A 1 240 ? 10.981 -14.124 -12.288 1.00 86.75 240 PRO A CA 1
ATOM 1905 C C . PRO A 1 240 ? 9.810 -13.829 -11.343 1.00 86.75 240 PRO A C 1
ATOM 1907 O O . PRO A 1 240 ? 8.811 -14.547 -11.383 1.00 86.75 240 PRO A O 1
ATOM 1910 N N . ALA A 1 241 ? 9.903 -12.762 -10.541 1.00 88.38 241 ALA A N 1
ATOM 1911 C CA . ALA A 1 241 ? 8.830 -12.327 -9.647 1.00 88.38 241 ALA A CA 1
ATOM 1912 C C . ALA A 1 241 ? 7.564 -11.967 -10.428 1.00 88.38 241 ALA A C 1
ATOM 1914 O O . ALA A 1 241 ? 6.476 -12.449 -10.120 1.00 88.38 241 ALA A O 1
ATOM 1915 N N . PHE A 1 242 ? 7.731 -11.162 -11.477 1.00 88.81 242 PHE A N 1
ATOM 1916 C CA . PHE A 1 242 ? 6.667 -10.696 -12.351 1.00 88.81 242 PHE A CA 1
ATOM 1917 C C . PHE A 1 242 ? 5.923 -11.882 -12.964 1.00 88.81 242 PHE A C 1
ATOM 1919 O O . PHE A 1 242 ? 4.709 -12.012 -12.805 1.00 88.81 242 PHE A O 1
ATOM 1926 N N . ARG A 1 243 ? 6.665 -12.796 -13.604 1.00 86.56 243 ARG A N 1
ATOM 1927 C CA . ARG A 1 243 ? 6.093 -13.994 -14.232 1.00 86.56 243 ARG A CA 1
ATOM 1928 C C . ARG A 1 243 ? 5.407 -14.889 -13.205 1.00 86.56 243 ARG A C 1
ATOM 1930 O O . ARG A 1 243 ? 4.255 -15.250 -13.403 1.00 86.56 243 ARG A O 1
ATOM 1937 N N . GLY A 1 244 ? 6.065 -15.173 -12.080 1.00 88.56 244 GLY A N 1
ATOM 1938 C CA . GLY A 1 244 ? 5.504 -16.032 -11.037 1.00 88.56 244 GLY A CA 1
ATOM 1939 C C . GLY A 1 244 ? 4.232 -15.469 -10.394 1.00 88.56 244 GLY A C 1
ATOM 1940 O O . GLY A 1 244 ? 3.323 -16.230 -10.072 1.00 88.56 244 GLY A O 1
ATOM 1941 N N . MET A 1 245 ? 4.130 -14.148 -10.236 1.00 89.38 245 MET A N 1
ATOM 1942 C CA . MET A 1 245 ? 2.911 -13.492 -9.755 1.00 89.38 245 MET A CA 1
ATOM 1943 C C . MET A 1 245 ? 1.810 -13.498 -10.821 1.00 89.38 245 MET A C 1
ATOM 1945 O O . MET A 1 245 ? 0.666 -13.828 -10.516 1.00 89.38 245 MET A O 1
ATOM 1949 N N . ARG A 1 246 ? 2.135 -13.223 -12.086 1.00 88.75 246 ARG A N 1
ATOM 1950 C CA . ARG A 1 246 ? 1.165 -13.306 -13.187 1.00 88.75 246 ARG A CA 1
ATOM 1951 C C . ARG A 1 246 ? 0.600 -14.719 -13.345 1.00 88.75 246 ARG A C 1
ATOM 1953 O O . ARG A 1 246 ? -0.608 -14.878 -13.488 1.00 88.75 246 ARG A O 1
ATOM 1960 N N . ASP A 1 247 ? 1.440 -15.745 -13.242 1.00 88.25 247 ASP A N 1
ATOM 1961 C CA . ASP A 1 247 ? 1.025 -17.151 -13.339 1.00 88.25 247 ASP A CA 1
ATOM 1962 C C . ASP A 1 247 ? 0.071 -17.556 -12.194 1.00 88.25 247 ASP A C 1
ATOM 1964 O O . ASP A 1 247 ? -0.722 -18.487 -12.334 1.00 88.25 247 ASP A O 1
ATOM 1968 N N . LYS A 1 248 ? 0.087 -16.817 -11.075 1.00 89.69 248 LYS A N 1
ATOM 1969 C CA . LYS A 1 248 ? -0.882 -16.930 -9.970 1.00 89.69 248 LYS A CA 1
ATOM 1970 C C . LYS A 1 248 ? -2.167 -16.115 -10.180 1.00 89.69 248 LYS A C 1
ATOM 1972 O O . LYS A 1 248 ? -3.039 -16.129 -9.314 1.00 89.69 248 LYS A O 1
ATOM 1977 N N . GLY A 1 249 ? -2.297 -15.418 -11.308 1.00 90.94 249 GLY A N 1
ATOM 1978 C CA . GLY A 1 249 ? -3.484 -14.662 -11.710 1.00 90.94 249 GLY A CA 1
ATOM 1979 C C . GLY A 1 249 ? -3.478 -13.173 -11.349 1.00 90.94 249 GLY A C 1
ATOM 1980 O O . GLY A 1 249 ? -4.516 -12.532 -11.498 1.00 90.94 249 GLY A O 1
ATOM 1981 N N . PHE A 1 250 ? -2.364 -12.616 -10.862 1.00 91.12 250 PHE A N 1
ATOM 1982 C CA . PHE A 1 250 ? -2.262 -11.182 -10.542 1.00 91.12 250 PHE A CA 1
ATOM 1983 C C . PHE A 1 250 ? -2.142 -10.321 -11.814 1.00 91.12 250 PHE A C 1
ATOM 1985 O O . PHE A 1 250 ? -1.483 -10.728 -12.772 1.00 91.12 250 PHE A O 1
ATOM 1992 N N . ASP A 1 251 ? -2.724 -9.111 -11.808 1.00 9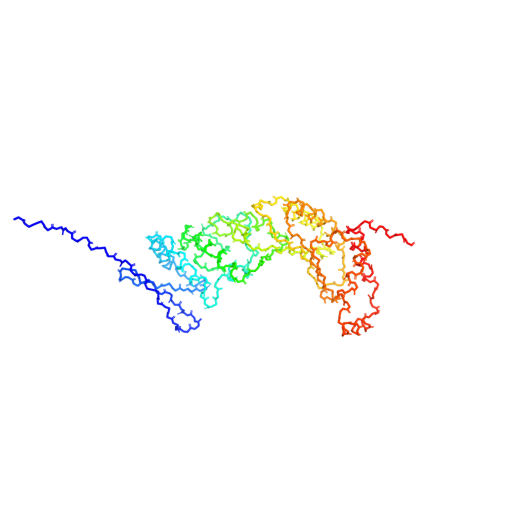2.00 251 ASP A N 1
ATOM 1993 C CA . ASP A 1 251 ? -2.454 -8.070 -12.823 1.00 92.00 251 ASP A CA 1
ATOM 1994 C C . ASP A 1 251 ? -1.153 -7.359 -12.442 1.00 92.00 251 ASP A C 1
ATOM 1996 O O . ASP A 1 251 ? -1.157 -6.397 -11.672 1.00 92.00 251 ASP A O 1
ATOM 2000 N N . VAL A 1 252 ? -0.023 -7.891 -12.904 1.00 90.88 252 VAL A N 1
ATOM 2001 C CA . VAL A 1 252 ? 1.289 -7.323 -12.586 1.00 90.88 252 VAL A CA 1
ATOM 2002 C C . VAL A 1 252 ? 1.658 -6.269 -13.623 1.00 90.88 252 VAL A C 1
ATOM 2004 O O . VAL A 1 252 ? 1.588 -6.519 -14.824 1.00 90.88 252 VAL A O 1
ATOM 2007 N N . ARG A 1 253 ? 2.081 -5.097 -13.160 1.00 91.69 253 ARG A N 1
ATOM 2008 C CA . ARG A 1 253 ? 2.555 -3.978 -13.980 1.00 91.69 253 ARG A CA 1
ATOM 2009 C C . ARG A 1 253 ? 3.952 -3.570 -13.561 1.00 91.69 253 ARG A C 1
ATOM 2011 O O . ARG A 1 253 ? 4.401 -3.900 -12.464 1.00 91.69 253 ARG A O 1
ATOM 2018 N N . PHE A 1 254 ? 4.632 -2.859 -14.441 1.00 87.62 254 PHE A N 1
ATOM 2019 C CA . PHE A 1 254 ? 5.966 -2.348 -14.180 1.00 87.62 254 PHE A CA 1
ATOM 2020 C C . PHE A 1 254 ? 6.014 -0.868 -14.561 1.00 87.62 254 PHE A C 1
ATOM 2022 O O . PHE A 1 254 ? 5.553 -0.499 -15.634 1.00 87.62 254 PHE A O 1
ATOM 2029 N N . THR A 1 255 ? 6.534 -0.027 -13.678 1.00 89.44 255 THR A N 1
ATOM 2030 C CA . THR A 1 255 ? 6.705 1.407 -13.912 1.00 89.44 255 THR A CA 1
ATOM 2031 C C . THR A 1 255 ? 8.164 1.757 -13.667 1.00 89.44 255 THR A C 1
ATOM 2033 O O . THR A 1 255 ? 8.766 1.309 -12.689 1.00 89.44 255 THR A O 1
ATOM 2036 N N . TYR A 1 256 ? 8.745 2.536 -14.572 1.00 86.31 256 TYR A N 1
ATOM 2037 C CA . TYR A 1 256 ? 10.113 3.018 -14.483 1.00 86.31 256 TYR A CA 1
ATOM 2038 C C . TYR A 1 256 ? 10.148 4.525 -14.714 1.00 86.31 256 TYR A C 1
ATOM 2040 O O . TYR A 1 256 ? 9.815 4.988 -15.798 1.00 86.31 256 TYR A O 1
ATOM 2048 N N . VAL A 1 257 ? 10.603 5.278 -13.715 1.00 86.25 257 VAL A N 1
ATOM 2049 C CA . VAL A 1 257 ? 10.762 6.731 -13.795 1.00 86.25 257 VAL A CA 1
ATOM 2050 C C . VAL A 1 257 ? 12.192 7.113 -13.435 1.00 86.25 257 VAL A C 1
ATOM 2052 O O . VAL A 1 257 ? 12.686 6.793 -12.350 1.00 86.25 257 VAL A O 1
ATOM 2055 N N . ASN A 1 258 ? 12.843 7.850 -14.329 1.00 83.38 258 ASN A N 1
ATOM 2056 C CA . ASN A 1 258 ? 14.084 8.554 -14.056 1.00 83.38 258 ASN A CA 1
ATOM 2057 C C . ASN A 1 258 ? 13.888 10.059 -14.242 1.00 83.38 258 ASN A C 1
ATOM 2059 O O . ASN A 1 258 ? 13.771 10.543 -15.367 1.00 83.38 258 ASN A O 1
ATOM 2063 N N . TYR A 1 259 ? 13.926 10.799 -13.139 1.00 82.25 259 TYR A N 1
ATOM 2064 C CA . TYR A 1 259 ? 13.717 12.245 -13.149 1.00 82.25 259 TYR A CA 1
ATOM 2065 C C . TYR A 1 259 ? 14.873 13.033 -13.786 1.00 82.25 259 TYR A C 1
ATOM 2067 O O . TYR A 1 259 ? 14.625 14.065 -14.401 1.00 82.25 259 TYR A O 1
ATOM 2075 N N . ASP A 1 260 ? 16.115 12.555 -13.672 1.00 79.12 260 ASP A N 1
ATOM 2076 C CA . ASP A 1 260 ? 17.301 13.232 -14.224 1.00 79.12 260 ASP A CA 1
ATOM 2077 C C . ASP A 1 260 ? 17.416 13.048 -15.740 1.00 79.12 260 ASP A C 1
ATOM 2079 O O . ASP A 1 260 ? 17.967 13.899 -16.439 1.00 79.12 260 ASP A O 1
ATOM 2083 N N . LEU A 1 261 ? 16.910 11.921 -16.243 1.00 71.69 261 LEU A N 1
ATOM 2084 C CA . LEU A 1 261 ? 16.879 11.599 -17.668 1.00 71.69 261 LEU A CA 1
ATOM 2085 C C . LEU A 1 261 ? 15.530 11.915 -18.318 1.00 71.69 261 LEU A C 1
ATOM 2087 O O . LEU A 1 261 ? 15.375 11.683 -19.510 1.00 71.69 261 LEU A O 1
ATOM 2091 N N . TYR A 1 262 ? 14.565 12.444 -17.559 1.00 74.94 262 TYR A N 1
ATOM 2092 C CA . TYR A 1 262 ? 13.203 12.709 -18.032 1.00 74.94 262 TYR A CA 1
ATOM 2093 C C . TYR A 1 262 ? 12.544 11.479 -18.683 1.00 74.94 262 TYR A C 1
ATOM 2095 O O . TYR A 1 262 ? 11.800 11.599 -19.656 1.00 74.94 262 TYR A O 1
ATOM 2103 N N . LEU A 1 263 ? 12.825 10.291 -18.141 1.00 74.44 263 LEU A N 1
ATOM 2104 C CA . LEU A 1 263 ? 12.224 9.036 -18.582 1.00 74.44 263 LEU A CA 1
ATOM 2105 C C . LEU A 1 263 ? 11.059 8.687 -17.666 1.00 74.44 263 LEU A C 1
ATOM 2107 O O . LEU A 1 263 ? 11.219 8.660 -16.447 1.00 74.44 263 LEU A O 1
ATOM 2111 N N . ASP A 1 264 ? 9.916 8.376 -18.258 1.00 81.50 264 ASP A N 1
ATOM 2112 C CA . ASP A 1 264 ? 8.732 7.885 -17.562 1.00 81.50 264 ASP A CA 1
ATOM 2113 C C . ASP A 1 264 ? 8.087 6.812 -18.433 1.00 81.50 264 ASP A C 1
ATOM 2115 O O . ASP A 1 264 ? 7.596 7.100 -19.527 1.00 81.50 264 ASP A O 1
ATOM 2119 N N . TRP A 1 265 ? 8.195 5.562 -17.997 1.00 80.25 265 TRP A N 1
ATOM 2120 C CA . TRP A 1 265 ? 7.717 4.404 -18.729 1.00 80.25 265 TRP A CA 1
ATOM 2121 C C . TRP A 1 265 ? 6.745 3.599 -17.879 1.00 80.25 265 TRP A C 1
ATOM 2123 O O . TRP A 1 265 ? 7.099 3.074 -16.819 1.00 80.25 265 TRP A O 1
ATOM 2133 N N . GLU A 1 266 ? 5.533 3.426 -18.397 1.00 80.50 266 GLU A N 1
ATOM 2134 C CA . GLU A 1 266 ? 4.506 2.596 -17.788 1.00 80.50 266 GLU A CA 1
ATOM 2135 C C . GLU A 1 266 ? 4.215 1.374 -18.650 1.00 80.50 266 GLU A C 1
ATOM 2137 O O . GLU A 1 266 ? 3.810 1.448 -19.809 1.00 80.50 266 GLU A O 1
ATOM 2142 N N . PHE A 1 267 ? 4.375 0.207 -18.046 1.00 77.38 267 PHE A N 1
ATOM 2143 C CA . PHE A 1 267 ? 4.256 -1.061 -18.729 1.00 77.38 267 PHE A CA 1
ATOM 2144 C C . PHE A 1 267 ? 3.068 -1.838 -18.183 1.00 77.38 267 PHE A C 1
ATOM 2146 O O . PHE A 1 267 ? 3.023 -2.265 -17.023 1.00 77.38 267 PHE A O 1
ATOM 2153 N N . GLY A 1 268 ? 2.079 -2.027 -19.056 1.00 73.06 268 GLY A N 1
ATOM 2154 C CA . GLY A 1 268 ? 0.918 -2.859 -18.776 1.00 73.06 268 GLY A CA 1
ATOM 2155 C C . GLY A 1 268 ? 1.265 -4.349 -18.629 1.00 73.06 268 GLY A C 1
ATOM 2156 O O . GLY A 1 268 ? 2.392 -4.773 -18.889 1.00 73.06 268 GLY A O 1
ATOM 2157 N N . PRO A 1 269 ? 0.275 -5.192 -18.294 1.00 72.19 269 PRO A N 1
ATOM 2158 C CA . PRO A 1 269 ? 0.491 -6.615 -18.004 1.00 72.19 269 PRO A CA 1
ATOM 2159 C C . PRO A 1 269 ? 1.060 -7.430 -19.172 1.00 72.19 269 PRO A C 1
ATOM 2161 O O . PRO A 1 269 ? 1.673 -8.474 -18.964 1.00 72.19 269 PRO A O 1
ATOM 2164 N N . LYS A 1 270 ? 0.875 -6.947 -20.406 1.00 69.69 270 LYS A N 1
ATOM 2165 C CA . LYS A 1 270 ? 1.394 -7.583 -21.626 1.00 69.69 270 LYS A CA 1
ATOM 2166 C C . LYS A 1 270 ? 2.819 -7.183 -21.967 1.00 69.69 270 LYS A C 1
ATOM 2168 O O . LYS A 1 270 ? 3.382 -7.759 -22.888 1.00 69.69 270 LYS A O 1
ATOM 2173 N N . ALA A 1 271 ? 3.391 -6.207 -21.267 1.00 67.81 271 ALA A N 1
ATOM 2174 C CA . ALA A 1 271 ? 4.689 -5.673 -21.637 1.00 67.81 271 ALA A CA 1
ATOM 2175 C C . ALA A 1 271 ? 5.746 -6.776 -21.677 1.00 67.81 271 ALA A C 1
ATOM 2177 O O . ALA A 1 271 ? 6.463 -6.870 -22.653 1.00 67.81 271 ALA A O 1
ATOM 2178 N N . TRP A 1 272 ? 5.739 -7.703 -20.717 1.00 66.44 272 TRP A N 1
ATOM 2179 C CA . TRP A 1 272 ? 6.655 -8.852 -20.669 1.00 66.44 272 TRP A CA 1
ATOM 2180 C C . TRP A 1 272 ? 6.383 -9.963 -21.704 1.00 66.44 272 TRP A C 1
ATOM 2182 O O . TRP A 1 272 ? 7.076 -10.978 -21.707 1.00 66.44 272 TRP A O 1
ATOM 2192 N N . GLU A 1 273 ? 5.354 -9.822 -22.542 1.00 69.88 273 GLU A N 1
ATOM 2193 C CA . GLU A 1 273 ? 5.009 -10.751 -23.634 1.00 69.88 273 GLU A CA 1
ATOM 2194 C C . GLU A 1 273 ? 5.331 -10.181 -25.015 1.00 69.88 273 GLU A C 1
ATOM 2196 O O . GLU A 1 273 ? 5.337 -10.923 -25.996 1.00 69.88 273 GLU A O 1
ATOM 2201 N N . TRP A 1 274 ? 5.566 -8.874 -25.104 1.00 68.62 274 TRP A N 1
ATOM 2202 C CA . TRP A 1 274 ? 5.889 -8.213 -26.358 1.00 68.62 274 TRP A CA 1
ATOM 2203 C C . TRP A 1 274 ? 7.222 -8.725 -26.892 1.00 68.62 274 TRP A C 1
ATOM 2205 O O . TRP A 1 274 ? 8.212 -8.806 -26.180 1.00 68.62 274 TRP A O 1
ATOM 2215 N N . SER A 1 275 ? 7.276 -9.015 -28.181 1.00 68.31 275 SER A N 1
ATOM 2216 C CA . SER A 1 275 ? 8.534 -9.164 -28.897 1.00 68.31 275 SER A CA 1
ATOM 2217 C C . SER A 1 275 ? 9.371 -7.888 -28.812 1.00 68.31 275 SER A C 1
ATOM 2219 O O . SER A 1 275 ? 8.865 -6.787 -28.578 1.00 68.31 275 SER A O 1
ATOM 2221 N N . ALA A 1 276 ? 10.661 -8.018 -29.109 1.00 65.38 276 ALA A N 1
ATOM 2222 C CA . ALA A 1 276 ? 11.558 -6.876 -29.143 1.00 65.38 276 ALA A CA 1
ATOM 2223 C C . ALA A 1 276 ? 11.088 -5.749 -30.086 1.00 65.38 276 ALA A C 1
ATOM 2225 O O . ALA A 1 276 ? 11.191 -4.562 -29.781 1.00 65.38 276 ALA A O 1
ATOM 2226 N N . SER A 1 277 ? 10.510 -6.130 -31.223 1.00 67.12 277 SER A N 1
ATOM 2227 C CA . SER A 1 277 ? 9.923 -5.207 -32.193 1.00 67.12 277 SER A CA 1
ATOM 2228 C C . SER A 1 277 ? 8.638 -4.536 -31.703 1.00 67.12 277 SER A C 1
ATOM 2230 O O . SER A 1 277 ? 8.407 -3.368 -32.013 1.00 67.12 277 SER A O 1
ATOM 2232 N N . GLU A 1 278 ? 7.798 -5.247 -30.945 1.00 68.69 278 GLU A N 1
ATOM 2233 C CA . GLU A 1 278 ? 6.587 -4.675 -30.339 1.00 68.69 278 GLU A CA 1
ATOM 2234 C C . GLU A 1 278 ? 6.953 -3.692 -29.233 1.00 68.69 278 GLU A C 1
ATOM 2236 O O . GLU A 1 278 ? 6.331 -2.640 -29.131 1.00 68.69 278 GLU A O 1
ATOM 2241 N N . TRP A 1 279 ? 8.007 -3.982 -28.470 1.00 67.69 279 TRP A N 1
ATOM 2242 C CA . TRP A 1 279 ? 8.599 -3.020 -27.552 1.00 67.69 279 TRP A CA 1
ATOM 2243 C C . TRP A 1 279 ? 9.030 -1.755 -28.258 1.00 67.69 279 TRP A C 1
ATOM 2245 O O . TRP A 1 279 ? 8.585 -0.686 -27.869 1.00 67.69 279 TRP A O 1
ATOM 2255 N N . LEU A 1 280 ? 9.846 -1.868 -29.310 1.00 66.19 280 LEU A N 1
ATOM 2256 C CA . LEU A 1 280 ? 10.368 -0.693 -30.006 1.00 66.19 280 LEU A CA 1
ATOM 2257 C C . LEU A 1 280 ? 9.228 0.143 -30.587 1.00 66.19 280 LEU A C 1
ATOM 2259 O O . LEU A 1 280 ? 9.233 1.360 -30.476 1.00 66.19 280 LEU A O 1
ATOM 2263 N N . THR A 1 281 ? 8.223 -0.513 -31.162 1.00 68.38 281 THR A N 1
ATOM 2264 C CA . THR A 1 281 ? 7.076 0.169 -31.767 1.00 68.38 281 THR A CA 1
ATOM 2265 C C . THR A 1 281 ? 6.226 0.883 -30.715 1.00 68.38 281 THR A C 1
ATOM 2267 O O . THR A 1 281 ? 5.954 2.068 -30.866 1.00 68.38 281 THR A O 1
ATOM 2270 N N . ASN A 1 282 ? 5.858 0.205 -29.623 1.00 65.62 282 ASN A N 1
ATOM 2271 C CA . ASN A 1 282 ? 5.037 0.806 -28.568 1.00 65.62 282 ASN A CA 1
ATOM 2272 C C . ASN A 1 282 ? 5.808 1.875 -27.776 1.00 65.62 282 ASN A C 1
ATOM 2274 O O . ASN A 1 282 ? 5.236 2.899 -27.425 1.00 65.62 282 ASN A O 1
ATOM 2278 N N . TYR A 1 283 ? 7.108 1.673 -27.548 1.00 63.09 283 TYR A N 1
ATOM 2279 C CA . TYR A 1 283 ? 8.005 2.654 -26.935 1.00 63.09 283 TYR A CA 1
ATOM 2280 C C . TYR A 1 283 ? 8.102 3.931 -27.775 1.00 63.09 283 TYR A C 1
ATOM 2282 O O . TYR A 1 283 ? 7.923 5.035 -27.262 1.00 63.09 283 TYR A O 1
ATOM 2290 N N . LEU A 1 284 ? 8.360 3.784 -29.080 1.00 60.69 284 LEU A N 1
ATOM 2291 C CA . LEU A 1 284 ? 8.458 4.920 -29.991 1.00 60.69 284 LEU A CA 1
ATOM 2292 C C . LEU A 1 284 ? 7.106 5.619 -30.188 1.00 60.69 284 LEU A C 1
ATOM 2294 O O . LEU A 1 284 ? 7.079 6.824 -30.409 1.00 60.69 284 LEU A O 1
ATOM 2298 N N . ASP A 1 285 ? 5.986 4.910 -30.099 1.00 60.22 285 ASP A N 1
ATOM 2299 C CA . ASP A 1 285 ? 4.680 5.557 -30.197 1.00 60.22 285 ASP A CA 1
ATOM 2300 C C . ASP A 1 285 ? 4.336 6.346 -28.924 1.00 60.22 285 ASP A C 1
ATOM 2302 O O . ASP A 1 285 ? 3.856 7.472 -29.044 1.00 60.22 285 ASP A O 1
ATOM 2306 N N . ASP A 1 286 ? 4.635 5.828 -27.727 1.00 55.41 286 ASP A N 1
ATOM 2307 C CA . ASP A 1 286 ? 4.261 6.455 -26.447 1.00 55.41 286 ASP A CA 1
ATOM 2308 C C . ASP A 1 286 ? 5.142 7.675 -26.105 1.00 55.41 286 ASP A C 1
ATOM 2310 O O . ASP A 1 286 ? 4.637 8.763 -25.810 1.00 55.41 286 ASP A O 1
ATOM 2314 N N . VAL A 1 287 ? 6.467 7.555 -26.278 1.00 52.53 287 VAL A N 1
ATOM 2315 C CA . VAL A 1 287 ? 7.447 8.623 -25.979 1.00 52.53 287 VAL A CA 1
ATOM 2316 C C . VAL A 1 287 ? 7.328 9.818 -26.940 1.00 52.53 287 VAL A C 1
ATOM 2318 O O . VAL A 1 287 ? 7.621 10.959 -26.574 1.00 52.53 287 VAL A O 1
ATOM 2321 N N . PHE A 1 288 ? 6.867 9.604 -28.178 1.00 50.97 288 PHE A N 1
ATOM 2322 C CA . PHE A 1 288 ? 6.897 10.622 -29.238 1.00 50.97 288 PHE A CA 1
ATOM 2323 C C . PHE A 1 288 ? 5.530 11.224 -29.605 1.00 50.97 288 PHE A C 1
ATOM 2325 O O . PHE A 1 288 ? 5.416 11.912 -30.633 1.00 50.97 288 PHE A O 1
ATOM 2332 N N . THR A 1 289 ? 4.507 11.041 -28.765 1.00 44.69 289 THR A N 1
ATOM 2333 C CA . THR A 1 289 ? 3.168 11.630 -28.965 1.00 44.69 289 THR A CA 1
ATOM 2334 C C . THR A 1 289 ? 3.130 13.162 -28.824 1.00 44.69 289 THR A C 1
ATOM 2336 O O . THR A 1 289 ? 2.240 13.809 -29.380 1.00 44.69 289 THR A O 1
ATOM 2339 N N . SER A 1 290 ? 4.117 13.778 -28.161 1.00 48.81 290 SER A N 1
ATOM 2340 C CA . SER A 1 290 ? 4.201 15.229 -27.942 1.00 48.81 290 SER A CA 1
ATOM 2341 C C . SER A 1 290 ? 5.293 15.897 -28.794 1.00 48.81 290 SER A C 1
ATOM 2343 O O . SER A 1 290 ? 6.481 15.590 -28.690 1.00 48.81 290 SER A O 1
ATOM 2345 N N . GLN A 1 291 ? 4.913 16.866 -29.637 1.00 47.31 291 GLN A N 1
ATOM 2346 C CA . GLN A 1 291 ? 5.858 17.612 -30.481 1.00 47.31 291 GLN A CA 1
ATOM 2347 C C . GLN A 1 291 ? 6.808 18.515 -29.664 1.00 47.31 291 GLN A C 1
ATOM 2349 O O . GLN A 1 291 ? 7.913 18.780 -30.123 1.00 47.31 291 GLN A O 1
ATOM 2354 N N . SER A 1 292 ? 6.427 18.944 -28.452 1.00 47.38 292 SER A N 1
ATOM 2355 C CA . SER A 1 292 ? 7.309 19.733 -27.574 1.00 47.38 292 SER A CA 1
ATOM 2356 C C . SER A 1 292 ? 8.422 18.883 -26.960 1.00 47.38 292 SER A C 1
ATOM 2358 O O . SER A 1 292 ? 9.551 19.350 -26.857 1.00 47.38 292 SER A O 1
ATOM 2360 N N . VAL A 1 293 ? 8.130 17.613 -26.650 1.00 50.00 293 VAL A N 1
ATOM 2361 C CA . VAL A 1 293 ? 9.131 16.637 -26.191 1.00 50.00 293 VAL A CA 1
ATOM 2362 C C . VAL A 1 293 ? 10.155 16.382 -27.297 1.00 50.00 293 VAL A C 1
ATOM 2364 O O . VAL A 1 293 ? 11.341 16.341 -27.015 1.00 50.00 293 VAL A O 1
ATOM 2367 N N . LYS A 1 294 ? 9.747 16.337 -28.575 1.00 44.97 294 LYS A N 1
ATOM 2368 C CA . LYS A 1 294 ? 10.675 16.177 -29.717 1.00 44.97 294 LYS A CA 1
ATOM 2369 C C . LYS A 1 294 ? 11.705 17.303 -29.853 1.00 44.97 294 LYS A C 1
ATOM 2371 O O . LYS A 1 294 ? 12.832 17.036 -30.274 1.00 44.97 294 LYS A O 1
ATOM 2376 N N . ASP A 1 295 ? 11.330 18.541 -29.545 1.00 47.84 295 ASP A N 1
ATOM 2377 C CA . ASP A 1 295 ? 12.217 19.699 -29.691 1.00 47.84 295 ASP A CA 1
ATOM 2378 C C . ASP A 1 295 ? 13.154 19.860 -28.479 1.00 47.84 295 ASP A C 1
ATOM 2380 O O . ASP A 1 295 ? 14.327 20.192 -28.653 1.00 47.84 295 ASP A O 1
ATOM 2384 N N . GLU A 1 296 ? 12.686 19.523 -27.273 1.00 49.09 296 GLU A N 1
ATOM 2385 C CA . GLU A 1 296 ? 13.504 19.465 -26.051 1.00 49.09 296 GLU A CA 1
ATOM 2386 C C . GLU A 1 296 ? 14.474 18.262 -26.074 1.00 49.09 296 GLU A C 1
ATOM 2388 O O . GLU A 1 296 ? 15.657 18.388 -25.749 1.00 49.09 296 GLU A O 1
ATOM 2393 N N . TRP A 1 297 ? 14.019 17.125 -26.613 1.00 43.94 297 TRP A N 1
ATOM 2394 C CA . TRP A 1 297 ? 14.811 15.917 -26.870 1.00 43.94 297 TRP A CA 1
ATOM 2395 C C . TRP A 1 297 ? 15.959 16.174 -27.852 1.00 43.94 297 TRP A C 1
ATOM 2397 O O . TRP A 1 297 ? 17.081 15.729 -27.624 1.00 43.94 297 TRP A O 1
ATOM 2407 N N . LYS A 1 298 ? 15.746 16.958 -28.919 1.00 45.31 298 LYS A N 1
ATOM 2408 C CA . LYS A 1 298 ? 16.831 17.365 -29.836 1.00 45.31 298 LYS A CA 1
ATOM 2409 C C . LYS A 1 298 ? 17.873 18.275 -29.181 1.00 45.31 298 LYS A C 1
ATOM 2411 O O . LYS A 1 298 ? 19.018 18.283 -29.627 1.00 45.31 298 LYS A O 1
ATOM 2416 N N . PHE A 1 299 ? 17.495 19.041 -28.159 1.00 42.81 299 PHE A N 1
ATOM 2417 C CA . PHE A 1 299 ? 18.379 20.009 -27.509 1.00 42.81 299 PHE A CA 1
ATOM 2418 C C . PHE A 1 299 ? 19.308 19.360 -26.467 1.00 42.81 299 PHE A C 1
ATOM 2420 O O . PHE A 1 299 ? 20.466 19.753 -26.358 1.00 42.81 299 PHE A O 1
ATOM 2427 N N . ASN A 1 300 ? 18.854 18.305 -25.781 1.00 44.84 300 ASN A N 1
ATOM 2428 C CA . ASN A 1 300 ? 19.647 17.567 -24.783 1.00 44.84 300 ASN A CA 1
ATOM 2429 C C . ASN A 1 300 ? 20.483 16.407 -25.374 1.00 44.84 300 ASN A C 1
ATOM 2431 O O . ASN A 1 300 ? 21.176 15.690 -24.650 1.00 44.84 300 ASN A O 1
ATOM 2435 N N . ASN A 1 301 ? 20.467 16.246 -26.702 1.00 43.25 301 ASN A N 1
ATOM 2436 C CA . ASN A 1 301 ? 20.935 15.057 -27.421 1.00 43.25 301 ASN A CA 1
ATOM 2437 C C . ASN A 1 301 ? 22.465 14.885 -27.585 1.00 43.25 301 ASN A C 1
ATOM 2439 O O . ASN A 1 301 ? 22.922 14.112 -28.421 1.00 43.25 301 ASN A O 1
ATOM 2443 N N . GLN A 1 302 ? 23.287 15.590 -26.799 1.00 46.06 302 GLN A N 1
ATOM 2444 C CA . GLN A 1 302 ? 24.744 15.362 -26.756 1.00 46.06 302 GLN A CA 1
ATOM 2445 C C . GLN A 1 302 ? 25.181 14.345 -25.682 1.00 46.06 302 GLN A C 1
ATOM 2447 O O . GLN A 1 302 ? 26.335 13.934 -25.694 1.00 46.06 302 GLN A O 1
ATOM 2452 N N . ASN A 1 303 ? 24.277 13.892 -24.801 1.00 43.53 303 ASN A N 1
ATOM 2453 C CA . ASN A 1 303 ? 24.576 12.948 -23.708 1.00 43.53 303 ASN A CA 1
ATOM 2454 C C . ASN A 1 303 ? 24.038 11.512 -23.939 1.00 43.53 303 ASN A C 1
ATOM 2456 O O . ASN A 1 303 ? 23.952 10.730 -22.998 1.00 43.53 303 ASN A O 1
ATOM 2460 N N . PHE A 1 304 ? 23.657 11.155 -25.170 1.00 45.16 304 PHE A N 1
ATOM 2461 C CA . PHE A 1 304 ? 22.782 10.007 -25.479 1.00 45.16 304 PHE A CA 1
ATOM 2462 C C . PHE A 1 304 ? 23.431 8.615 -25.584 1.00 45.16 304 PHE A C 1
ATOM 2464 O O . PHE A 1 304 ? 22.742 7.654 -25.918 1.00 45.16 304 PHE A O 1
ATOM 2471 N N . GLU A 1 305 ? 24.709 8.445 -25.237 1.00 49.66 305 GLU A N 1
ATOM 2472 C CA . GLU A 1 305 ? 25.323 7.103 -25.178 1.00 49.66 305 GLU A CA 1
ATOM 2473 C C . GLU A 1 305 ? 24.686 6.198 -24.091 1.00 49.66 305 GLU A C 1
ATOM 2475 O O . GLU A 1 305 ? 24.856 4.981 -24.109 1.00 49.66 305 GLU A O 1
ATOM 2480 N N . THR A 1 306 ? 23.918 6.759 -23.146 1.00 54.75 306 THR A N 1
ATOM 2481 C CA . THR A 1 306 ? 23.334 6.022 -22.012 1.00 54.75 306 THR A CA 1
ATOM 2482 C C . THR A 1 306 ? 21.924 5.472 -22.260 1.00 54.75 306 THR A C 1
ATOM 2484 O O . THR A 1 306 ? 21.567 4.466 -21.647 1.00 54.75 306 THR A O 1
ATOM 2487 N N . GLU A 1 307 ? 21.116 6.049 -23.154 1.00 53.34 307 GLU A N 1
ATOM 2488 C CA . GLU A 1 307 ? 19.748 5.556 -23.409 1.00 53.34 307 GLU A CA 1
ATOM 2489 C C . GLU A 1 307 ? 19.721 4.289 -24.259 1.00 53.34 307 GLU A C 1
ATOM 2491 O O . GLU A 1 307 ? 19.000 3.353 -23.920 1.00 53.34 307 GLU A O 1
ATOM 2496 N N . GLU A 1 308 ? 20.560 4.206 -25.298 1.00 54.97 308 GLU A N 1
ATOM 2497 C CA . GLU A 1 308 ? 20.748 2.967 -26.061 1.00 54.97 308 GLU A CA 1
ATOM 2498 C C . GLU A 1 308 ? 21.217 1.840 -25.128 1.00 54.97 308 GLU A C 1
ATOM 2500 O O . GLU A 1 308 ? 20.776 0.700 -25.261 1.00 54.97 308 GLU A O 1
ATOM 2505 N N . SER A 1 309 ? 22.004 2.171 -24.093 1.00 64.75 309 SER A N 1
ATOM 2506 C CA . SER A 1 309 ? 22.420 1.216 -23.062 1.00 64.75 309 SER A CA 1
ATOM 2507 C C . SER A 1 309 ? 21.272 0.788 -22.136 1.00 64.75 309 SER A C 1
ATOM 2509 O O . SER A 1 309 ? 21.151 -0.398 -21.846 1.00 64.75 309 SER A O 1
ATOM 2511 N N . LEU A 1 310 ? 20.389 1.702 -21.708 1.00 67.94 310 LEU A N 1
ATOM 2512 C CA . LEU A 1 310 ? 19.219 1.370 -20.886 1.00 67.94 310 LEU A CA 1
ATOM 2513 C C . LEU A 1 310 ? 18.217 0.526 -21.656 1.00 67.94 310 LEU A C 1
ATOM 2515 O O . LEU A 1 310 ? 17.777 -0.509 -21.165 1.00 67.94 310 LEU A O 1
ATOM 2519 N N . TRP A 1 311 ? 17.887 0.966 -22.866 1.00 67.81 311 TRP A N 1
ATOM 2520 C CA . TRP A 1 311 ? 17.075 0.213 -23.801 1.00 67.81 311 TRP A CA 1
ATOM 2521 C C . TRP A 1 311 ? 17.639 -1.194 -23.967 1.00 67.81 311 TRP A C 1
ATOM 2523 O O . TRP A 1 311 ? 16.940 -2.166 -23.709 1.00 67.81 311 TRP A O 1
ATOM 2533 N N . THR A 1 312 ? 18.928 -1.313 -24.285 1.00 69.62 312 THR A N 1
ATOM 2534 C CA . THR A 1 312 ? 19.601 -2.607 -24.426 1.00 69.62 312 THR A CA 1
ATOM 2535 C C . THR A 1 312 ? 19.513 -3.432 -23.144 1.00 69.62 312 THR A C 1
ATOM 2537 O O . THR A 1 312 ? 19.218 -4.617 -23.208 1.00 69.62 312 THR A O 1
ATOM 2540 N N . ILE A 1 313 ? 19.684 -2.835 -21.963 1.00 71.38 313 ILE A N 1
ATOM 2541 C CA . ILE A 1 313 ? 19.515 -3.540 -20.684 1.00 71.38 313 ILE A CA 1
ATOM 2542 C C . ILE A 1 313 ? 18.092 -4.091 -20.545 1.00 71.38 313 ILE A C 1
ATOM 2544 O O . ILE A 1 313 ? 17.927 -5.266 -20.227 1.00 71.38 313 ILE A O 1
ATOM 2548 N N . PHE A 1 314 ? 17.067 -3.283 -20.811 1.00 71.38 314 PHE A N 1
ATOM 2549 C CA . PHE A 1 314 ? 15.682 -3.746 -20.786 1.00 71.38 314 PHE A CA 1
ATOM 2550 C C . PHE A 1 314 ? 15.460 -4.860 -21.810 1.00 71.38 314 PHE A C 1
ATOM 2552 O O . PHE A 1 314 ? 14.959 -5.922 -21.469 1.00 71.38 314 PHE A O 1
ATOM 2559 N N . MET A 1 315 ? 15.907 -4.688 -23.046 1.00 68.62 315 MET A N 1
ATOM 2560 C CA . MET A 1 315 ? 15.709 -5.681 -24.097 1.00 68.62 315 MET A CA 1
ATOM 2561 C C . MET A 1 315 ? 16.426 -7.003 -23.816 1.00 68.62 315 MET A C 1
ATOM 2563 O O . MET A 1 315 ? 15.841 -8.076 -23.986 1.00 68.62 315 MET A O 1
ATOM 2567 N N . ASN A 1 316 ? 17.656 -6.940 -23.317 1.00 71.44 316 ASN A N 1
ATOM 2568 C CA . ASN A 1 316 ? 18.445 -8.115 -22.977 1.00 71.44 316 ASN A CA 1
ATOM 2569 C C . ASN A 1 316 ? 17.832 -8.861 -21.786 1.00 71.44 316 ASN A C 1
ATOM 2571 O O . ASN A 1 316 ? 17.728 -10.083 -21.821 1.00 71.44 316 ASN A O 1
ATOM 2575 N N . GLU A 1 317 ? 17.393 -8.151 -20.744 1.00 74.12 317 GLU A N 1
ATOM 2576 C CA . GLU A 1 317 ? 16.893 -8.792 -19.521 1.00 74.12 317 GLU 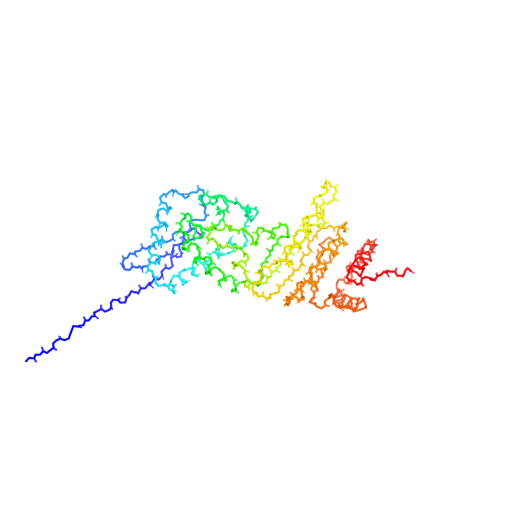A CA 1
ATOM 2577 C C . GLU A 1 317 ? 15.420 -9.204 -19.596 1.00 74.12 317 GLU A C 1
ATOM 2579 O O . GLU A 1 317 ? 15.024 -10.209 -18.999 1.00 74.12 317 GLU A O 1
ATOM 2584 N N . LEU A 1 318 ? 14.600 -8.471 -20.351 1.00 66.25 318 LEU A N 1
ATOM 2585 C CA . LEU A 1 318 ? 13.202 -8.825 -20.573 1.00 66.25 318 LEU A CA 1
ATOM 2586 C C . LEU A 1 318 ? 13.057 -9.944 -21.623 1.00 66.25 318 LEU A C 1
ATOM 2588 O O . LEU A 1 318 ? 12.232 -10.839 -21.431 1.00 66.25 318 LEU A O 1
ATOM 2592 N N . TYR A 1 319 ? 13.866 -9.926 -22.695 1.00 63.41 319 TYR A N 1
ATOM 2593 C CA . TYR A 1 319 ? 13.679 -10.795 -23.873 1.00 63.41 319 TYR A CA 1
ATOM 2594 C C . TYR A 1 319 ? 14.834 -11.736 -24.185 1.00 63.41 319 TYR A C 1
ATOM 2596 O O . TYR A 1 319 ? 14.700 -12.562 -25.087 1.00 63.41 319 TYR A O 1
ATOM 2604 N N . GLY A 1 320 ? 15.964 -11.638 -23.481 1.00 57.88 320 GLY A N 1
ATOM 2605 C CA . GLY A 1 320 ? 17.142 -12.437 -23.813 1.00 57.88 320 GLY A CA 1
ATOM 2606 C C . GLY A 1 320 ? 17.662 -12.156 -25.223 1.00 57.88 320 GLY A C 1
ATOM 2607 O O . GLY A 1 320 ? 18.299 -13.029 -25.812 1.00 57.88 320 GLY A O 1
ATOM 2608 N N . VAL A 1 321 ? 17.359 -10.977 -25.784 1.00 56.19 321 VAL A N 1
ATOM 2609 C CA . VAL A 1 321 ? 17.934 -10.529 -27.054 1.00 56.19 321 VAL A CA 1
ATOM 2610 C C . VAL A 1 321 ? 19.407 -10.302 -26.774 1.00 56.19 321 VAL A C 1
ATOM 2612 O O . VAL A 1 321 ? 19.791 -9.290 -26.214 1.00 56.19 321 VAL A O 1
ATOM 2615 N N . VAL A 1 322 ? 20.244 -11.285 -27.072 1.00 49.53 322 VAL A N 1
ATOM 2616 C CA . VAL A 1 322 ? 21.678 -11.037 -27.152 1.00 49.53 322 VAL A CA 1
ATOM 2617 C C . VAL A 1 322 ? 21.838 -10.184 -28.400 1.00 49.53 322 VAL A C 1
ATOM 2619 O O . VAL A 1 322 ? 21.428 -10.619 -29.474 1.00 49.53 322 VAL A O 1
ATOM 2622 N N . GLY A 1 323 ? 22.319 -8.950 -28.246 1.00 49.25 323 GLY A N 1
ATOM 2623 C CA . GLY A 1 323 ? 22.682 -8.131 -29.395 1.00 49.25 323 GLY A CA 1
ATOM 2624 C C . GLY A 1 323 ? 23.643 -8.933 -30.264 1.00 49.25 323 GLY A C 1
ATOM 2625 O O . GLY A 1 323 ? 24.746 -9.252 -29.825 1.00 49.25 323 GLY A O 1
ATOM 2626 N N . ASP A 1 324 ? 23.190 -9.330 -31.449 1.00 43.03 324 ASP A N 1
ATOM 2627 C CA . ASP A 1 324 ? 24.108 -9.680 -32.519 1.00 43.03 324 ASP A CA 1
ATOM 2628 C C . ASP A 1 324 ? 24.670 -8.334 -32.999 1.00 43.03 324 ASP A C 1
ATOM 2630 O O . ASP A 1 324 ? 23.940 -7.552 -33.612 1.00 43.03 324 ASP A O 1
ATOM 2634 N N . ASP A 1 325 ? 25.913 -8.050 -32.593 1.00 39.47 325 ASP A N 1
ATOM 2635 C CA . ASP A 1 325 ? 26.697 -6.859 -32.969 1.00 39.47 325 ASP A CA 1
ATOM 2636 C C . ASP A 1 325 ? 26.692 -6.572 -34.484 1.00 39.47 325 ASP A C 1
ATOM 2638 O O . ASP A 1 325 ? 26.831 -7.530 -35.291 1.00 39.47 325 ASP A O 1
#

Sequence (325 aa):
MVNTTPQTSQKHSEATLILDQNGLADQIATVHLNNQECKIGVDTSRDSIPDPAKTTYLTLSTHILRLPREIRDLIYAQVFNRAPPPFFDVFWPEFGHVWLPGCPGPPCTCLRHLPHFIDANYMGRQVAREMLETCKTVATQYLIDYVVGGSQLKAYFTADAFHVGMTRAELFGDLDLVVEFGEFMYREREATHGSDTDLDSAVGMLLNLPFERPRKITFDIKHSHTQHAHMTHALRVLGPAFRGMRDKGFDVRFTYVNYDLYLDWEFGPKAWEWSASEWLTNYLDDVFTSQSVKDEWKFNNQNFETEESLWTIFMNELYGVVGDD

Secondary structure (DSSP, 8-state):
---PPP---------EEEEE--TTT--EEEEEETTEEEEEE----GGG--HHHHHHHHHHHHHHTTS-HHHHHHHHHHHHTSSS-THHHHHS-TTGGG--TT---SS-STTTTS-GGG-HHHH-HHHHHHHHHHHHHHHHHH-SEEEEEGGGHHHHHH--TTSSS--HHHHTTTSEEEEE-GGGGS-TTT--S-HHHHHHHHHHHHHT---SS--EEEEEEEE--S--TTHHHHHHHHHHHHHHHHHTT-EEEEEEEETTTTEEEEE-TTGGGS-HHHHHHHHHHHHTS-HHHHHHHHHSTTSTHHHHHHHHHHHHHHH------

Organism: NCBI:txid1314802

Radius of gyration: 26.41 Å; chains: 1; bounding box: 94×44×66 Å

Foldseek 3Di:
DDDDDDDDPDPDFDWDWDWDPDDPQWIWTWTDTPNDTQTDTFHQQLVPDDPVQLVSLQVVLVVLVVDDLVVSLVVLLVQQPPVVRLLCCVQDPPPCVLLDAPQVAPVDCLCNNHGCQLACSRNNLPRNVSSLVSSLVNCVVPAQEGEDELLCQCSQQHGPSSRNPDHVCRSNVVHEYEYEDQVLQPPDPDDDPDSLVSLLVSLVCLLVGPRPDAEEYEHEHEDADPDRPCVLVNLLSVVVSLVSSVVVPHFYWYWYYYPNVRDTDTGGNCNLVDDLVSCVVVVCCVQPPDPVSVVVCVVVVPVPPVVVVSSCSCCCSSPVPPPPD